Protein AF-A0A8S2WB86-F1 (afdb_monomer_lite)

Secondary structure (DSSP, 8-state):
-HHHHHHHHHHHHHHTSSS--HHHHHHHHHHHHHHHHHHHH-HHHHHHHHHHHHHHHGGGT--HHHHHHHHT--PPP---TT--TTS-----HHHHHHHHHHHHHHHHHHHHHHHHHHHHHHHHHHHHHSTT--S---HHHHHHHHHHSTTPPPHHHHHHHHHHTHHHHHT-SSHHHHHHHHHHHTTSS-----

Organism: NCBI:txid392030

Structure (mmCIF, N/CA/C/O backbone):
data_AF-A0A8S2WB86-F1
#
_entry.id   AF-A0A8S2WB86-F1
#
loop_
_atom_site.group_PDB
_atom_site.id
_atom_site.type_symbol
_atom_site.label_atom_id
_atom_site.label_alt_id
_atom_site.label_comp_id
_atom_site.label_asym_id
_atom_site.label_entity_id
_atom_site.label_seq_id
_atom_site.pdbx_PDB_ins_code
_atom_site.Cartn_x
_atom_site.Cartn_y
_atom_site.Cartn_z
_atom_site.occupancy
_atom_site.B_iso_or_equiv
_atom_site.auth_seq_id
_atom_site.auth_comp_id
_atom_site.auth_asym_id
_atom_site.auth_atom_id
_atom_site.pdbx_PDB_model_num
ATOM 1 N N . MET A 1 1 ? 17.250 5.979 -6.468 1.00 44.16 1 MET A N 1
ATOM 2 C CA . MET A 1 1 ? 17.194 4.594 -5.937 1.00 44.16 1 MET A CA 1
ATOM 3 C C . MET A 1 1 ? 17.427 4.491 -4.426 1.00 44.16 1 MET A C 1
ATOM 5 O O . MET A 1 1 ? 16.674 3.777 -3.782 1.00 44.16 1 MET A O 1
ATOM 9 N N . VAL A 1 2 ? 18.374 5.245 -3.843 1.00 44.28 2 VAL A N 1
ATOM 10 C CA . VAL A 1 2 ? 18.695 5.242 -2.391 1.00 44.28 2 VAL A CA 1
ATOM 11 C C . VAL A 1 2 ? 17.464 5.390 -1.477 1.00 44.28 2 VAL A C 1
ATOM 13 O O . VAL A 1 2 ? 17.372 4.719 -0.454 1.00 44.28 2 VAL A O 1
ATOM 16 N N . ASN A 1 3 ? 16.479 6.205 -1.866 1.00 55.91 3 ASN A N 1
ATOM 17 C CA . ASN A 1 3 ? 15.268 6.415 -1.066 1.00 55.91 3 ASN A CA 1
ATOM 18 C C . ASN A 1 3 ? 14.311 5.218 -1.043 1.00 55.91 3 ASN A C 1
ATOM 20 O O . ASN A 1 3 ? 13.638 5.029 -0.034 1.00 55.91 3 ASN A O 1
ATOM 24 N N . VAL A 1 4 ? 14.263 4.408 -2.107 1.00 52.16 4 VAL A N 1
ATOM 25 C CA . VAL A 1 4 ? 13.367 3.242 -2.188 1.00 52.16 4 VAL A CA 1
ATOM 26 C C . VAL A 1 4 ? 13.916 2.127 -1.312 1.00 52.16 4 VAL A C 1
ATOM 28 O O . VAL A 1 4 ? 13.241 1.689 -0.397 1.00 52.16 4 VAL A O 1
ATOM 31 N N . THR A 1 5 ? 15.189 1.764 -1.480 1.00 64.00 5 THR A N 1
ATOM 32 C CA . THR A 1 5 ? 15.836 0.744 -0.640 1.00 64.00 5 THR A CA 1
ATOM 33 C C . THR A 1 5 ? 15.796 1.122 0.841 1.00 64.00 5 THR A C 1
ATOM 35 O O . THR A 1 5 ? 15.566 0.274 1.698 1.00 64.00 5 THR A O 1
ATOM 38 N N . ARG A 1 6 ? 15.959 2.414 1.155 1.00 63.81 6 ARG A N 1
ATOM 39 C CA . ARG A 1 6 ? 15.871 2.919 2.528 1.00 63.81 6 ARG A CA 1
ATOM 40 C C . ARG A 1 6 ? 14.456 2.821 3.102 1.00 63.81 6 ARG A C 1
ATOM 42 O O . ARG A 1 6 ? 14.316 2.440 4.259 1.00 63.81 6 ARG A O 1
ATOM 49 N N . THR A 1 7 ? 13.421 3.120 2.317 1.00 62.16 7 THR A N 1
ATOM 50 C CA . THR A 1 7 ? 12.022 2.973 2.761 1.00 62.16 7 THR A CA 1
ATOM 51 C C . THR A 1 7 ? 11.607 1.513 2.873 1.00 62.16 7 THR A C 1
ATOM 53 O O . THR A 1 7 ? 10.947 1.161 3.844 1.00 62.16 7 THR A O 1
ATOM 56 N N . THR A 1 8 ? 12.053 0.642 1.965 1.00 67.50 8 THR A N 1
ATOM 57 C CA . THR A 1 8 ? 11.810 -0.804 2.062 1.00 67.50 8 THR A CA 1
ATOM 58 C C . THR A 1 8 ? 12.502 -1.397 3.286 1.00 67.50 8 THR A C 1
ATOM 60 O O . THR A 1 8 ? 11.873 -2.134 4.031 1.00 67.50 8 THR A O 1
ATOM 63 N N . ASN A 1 9 ? 13.754 -1.020 3.567 1.00 68.56 9 ASN A N 1
ATOM 64 C CA . ASN A 1 9 ? 14.446 -1.460 4.781 1.00 68.56 9 ASN A CA 1
ATOM 65 C C . ASN A 1 9 ? 13.776 -0.929 6.052 1.00 68.56 9 ASN A C 1
ATOM 67 O O . ASN A 1 9 ? 13.651 -1.669 7.020 1.00 68.56 9 ASN A O 1
ATOM 71 N N . SER A 1 10 ? 13.308 0.322 6.046 1.00 66.38 10 SER A N 1
ATOM 72 C CA . SER A 1 10 ? 12.543 0.874 7.168 1.00 66.38 10 SER A CA 1
ATOM 73 C C . SER A 1 10 ? 11.249 0.094 7.396 1.00 66.38 10 SER A C 1
ATOM 75 O O . SER A 1 10 ? 10.928 -0.227 8.534 1.00 66.38 10 SER A O 1
ATOM 77 N N . LEU A 1 11 ? 10.535 -0.259 6.321 1.00 59.56 11 LEU A N 1
ATOM 78 C CA . LEU A 1 11 ? 9.338 -1.095 6.392 1.00 59.56 11 LEU A CA 1
ATOM 79 C C . LEU A 1 11 ? 9.669 -2.467 6.991 1.00 59.56 11 LEU A C 1
ATOM 81 O O . LEU A 1 11 ? 8.972 -2.917 7.889 1.00 59.56 11 LEU A O 1
ATOM 85 N N . THR A 1 12 ? 10.758 -3.102 6.554 1.00 65.44 12 THR A N 1
ATOM 86 C CA . THR A 1 12 ? 11.215 -4.383 7.109 1.00 65.44 12 THR A CA 1
ATOM 87 C C . THR A 1 12 ? 11.523 -4.276 8.601 1.00 65.44 12 THR A C 1
ATOM 89 O O . THR A 1 12 ? 11.119 -5.149 9.357 1.00 65.44 12 THR A O 1
ATOM 92 N N . ILE A 1 13 ? 12.173 -3.194 9.041 1.00 65.94 13 ILE A N 1
ATOM 93 C CA . ILE A 1 13 ? 12.471 -2.949 10.460 1.00 65.94 13 ILE A CA 1
ATOM 94 C C . ILE A 1 13 ? 11.179 -2.769 11.272 1.00 65.94 13 ILE A C 1
ATOM 96 O O . ILE A 1 13 ? 11.056 -3.357 12.341 1.00 65.94 13 ILE A O 1
ATOM 100 N N . HIS A 1 14 ? 10.195 -2.026 10.758 1.00 56.28 14 HIS A N 1
ATOM 101 C CA . HIS A 1 14 ? 8.893 -1.870 11.420 1.00 56.28 14 HIS A CA 1
ATOM 102 C C . HIS A 1 14 ? 8.075 -3.170 11.446 1.00 56.28 14 HIS A C 1
ATOM 104 O O . HIS A 1 14 ? 7.404 -3.445 12.435 1.00 56.28 14 HIS A O 1
ATOM 110 N N . LEU A 1 15 ? 8.166 -4.000 10.402 1.00 54.12 15 LEU A N 1
ATOM 111 C CA . LEU A 1 15 ? 7.524 -5.319 10.346 1.00 54.12 15 LEU A CA 1
ATOM 112 C C . LEU A 1 15 ? 8.219 -6.363 11.239 1.00 54.12 15 LEU A C 1
ATOM 114 O O . LEU A 1 15 ? 7.591 -7.348 11.617 1.00 54.12 15 LEU A O 1
ATOM 118 N N . GLN A 1 16 ? 9.503 -6.165 11.554 1.00 50.94 16 GLN A N 1
ATOM 119 C CA . GLN A 1 16 ? 10.307 -7.023 12.435 1.00 50.94 16 GLN A CA 1
ATOM 120 C C . GLN A 1 16 ? 10.318 -6.559 13.900 1.00 50.94 16 GLN A C 1
ATOM 122 O O . GLN A 1 16 ? 10.898 -7.241 14.746 1.00 50.94 16 GLN A O 1
ATOM 127 N N . ALA A 1 17 ? 9.712 -5.412 14.211 1.00 56.72 17 ALA A N 1
ATOM 128 C CA . ALA A 1 17 ? 9.628 -4.908 15.573 1.00 56.72 17 ALA A CA 1
ATOM 129 C C . ALA A 1 17 ? 8.785 -5.844 16.458 1.00 56.72 17 ALA A C 1
ATOM 131 O O . ALA A 1 17 ? 7.803 -6.437 16.013 1.00 56.72 17 ALA A O 1
ATOM 132 N N . THR A 1 18 ? 9.166 -5.963 17.734 1.00 45.12 18 THR A N 1
ATOM 133 C CA . THR A 1 18 ? 8.461 -6.770 18.749 1.00 45.12 18 THR A CA 1
ATOM 134 C C . THR A 1 18 ? 7.031 -6.301 19.006 1.00 45.12 18 THR A C 1
ATOM 136 O O . THR A 1 18 ? 6.189 -7.099 19.407 1.00 45.12 18 THR A O 1
ATOM 139 N N . GLU A 1 19 ? 6.754 -5.027 18.739 1.00 54.53 19 GLU A N 1
ATOM 140 C CA . GLU A 1 19 ? 5.416 -4.450 18.701 1.00 54.53 19 GLU A CA 1
ATOM 141 C C . GLU A 1 19 ? 5.175 -3.934 17.281 1.00 54.53 19 GLU A C 1
ATOM 143 O O . GLU A 1 19 ? 5.926 -3.096 16.777 1.00 54.53 19 GLU A O 1
ATOM 148 N N . LEU A 1 20 ? 4.161 -4.478 16.607 1.00 54.81 20 LEU A N 1
ATOM 149 C CA . LEU A 1 20 ? 3.862 -4.116 15.228 1.00 54.81 20 LEU A CA 1
ATOM 150 C C . LEU A 1 20 ? 3.154 -2.754 15.225 1.00 54.81 20 LEU A C 1
ATOM 152 O O . LEU A 1 20 ? 1.962 -2.668 15.523 1.00 54.81 20 LEU A O 1
ATOM 156 N N . ASP A 1 21 ? 3.876 -1.685 14.889 1.00 63.06 21 ASP A N 1
ATOM 157 C CA . ASP A 1 21 ? 3.267 -0.372 14.671 1.00 63.06 21 ASP A CA 1
ATOM 158 C C . ASP A 1 21 ? 2.594 -0.343 13.294 1.00 63.06 21 ASP A C 1
ATOM 160 O O . ASP A 1 21 ? 3.155 0.042 12.258 1.00 63.06 21 ASP A O 1
ATOM 164 N N . ILE A 1 22 ? 1.359 -0.831 13.294 1.00 65.50 22 ILE A N 1
ATOM 165 C CA . ILE A 1 22 ? 0.519 -0.935 12.111 1.00 65.50 22 ILE A CA 1
ATOM 166 C C . ILE A 1 22 ? 0.227 0.461 11.523 1.00 65.50 22 ILE A C 1
ATOM 168 O O . ILE A 1 22 ? 0.118 0.594 10.303 1.00 65.50 22 ILE A O 1
ATOM 172 N N . LEU A 1 23 ? 0.149 1.508 12.354 1.00 64.06 23 LEU A N 1
ATOM 173 C CA . LEU A 1 23 ? -0.141 2.875 11.908 1.00 64.06 23 LEU A CA 1
ATOM 174 C C . LEU A 1 23 ? 1.043 3.476 11.147 1.00 64.06 23 LEU A C 1
ATOM 176 O O . LEU A 1 23 ? 0.864 3.971 10.032 1.00 64.06 23 LEU A O 1
ATOM 180 N N . SER A 1 24 ? 2.258 3.351 11.684 1.00 62.47 24 SER A N 1
ATOM 181 C CA . SER A 1 24 ? 3.469 3.753 10.957 1.00 62.47 24 SER A CA 1
ATOM 182 C C . SER A 1 24 ? 3.648 2.938 9.673 1.00 62.47 24 SER A C 1
ATOM 184 O O . SER A 1 24 ? 4.002 3.477 8.624 1.00 62.47 24 SER A O 1
ATOM 186 N N . SER A 1 25 ? 3.328 1.641 9.705 1.00 66.56 25 SER A N 1
ATOM 187 C CA . SER A 1 25 ? 3.388 0.777 8.518 1.00 66.56 25 SER A CA 1
ATOM 188 C C . SER A 1 25 ? 2.404 1.219 7.421 1.00 66.56 25 SER A C 1
ATOM 190 O O . SER A 1 25 ? 2.761 1.229 6.241 1.00 66.56 25 SER A O 1
ATOM 192 N N . LEU A 1 26 ? 1.192 1.649 7.792 1.00 71.56 26 LEU A N 1
ATOM 193 C CA . LEU A 1 26 ? 0.208 2.230 6.869 1.00 71.56 26 LEU A CA 1
ATOM 194 C C . LEU A 1 26 ? 0.710 3.528 6.225 1.00 71.56 26 LEU A C 1
ATOM 196 O O . LEU A 1 26 ? 0.540 3.729 5.017 1.00 71.56 26 LEU A O 1
ATOM 200 N N . GLU A 1 27 ? 1.354 4.401 7.000 1.00 72.38 27 GLU A N 1
ATOM 201 C CA . GLU A 1 27 ? 1.936 5.638 6.480 1.00 72.38 27 GLU A CA 1
ATOM 202 C C . GLU A 1 27 ? 3.051 5.346 5.464 1.00 72.38 27 GLU A C 1
ATOM 204 O O . GLU A 1 27 ? 3.093 5.947 4.385 1.00 72.38 27 GLU A O 1
ATOM 209 N N . VAL A 1 28 ? 3.907 4.360 5.749 1.00 75.31 28 VAL A N 1
ATOM 210 C CA . VAL A 1 28 ? 4.970 3.930 4.829 1.00 75.31 28 VAL A CA 1
ATOM 211 C C . VAL A 1 28 ? 4.393 3.378 3.523 1.00 75.31 28 VAL A C 1
ATOM 213 O O . VAL A 1 28 ? 4.859 3.771 2.453 1.00 75.31 28 VAL A O 1
ATOM 216 N N . ILE A 1 29 ? 3.353 2.535 3.572 1.00 77.56 29 ILE A N 1
ATOM 217 C CA . ILE A 1 29 ? 2.685 2.019 2.360 1.00 77.56 29 ILE A CA 1
ATOM 218 C C . ILE A 1 29 ? 2.042 3.166 1.565 1.00 77.56 29 ILE A C 1
ATOM 220 O O . ILE A 1 29 ? 2.184 3.241 0.343 1.00 77.56 29 ILE A O 1
ATOM 224 N N . THR A 1 30 ? 1.403 4.117 2.248 1.00 78.38 30 THR A N 1
ATOM 225 C CA . THR A 1 30 ? 0.808 5.303 1.610 1.00 78.38 30 THR A CA 1
ATOM 226 C C . THR A 1 30 ? 1.868 6.140 0.890 1.00 78.38 30 THR A C 1
ATOM 228 O O . THR A 1 30 ? 1.667 6.592 -0.242 1.00 78.38 30 THR A O 1
ATOM 231 N N . ASN A 1 31 ? 3.024 6.332 1.522 1.00 79.44 31 ASN A N 1
ATOM 232 C CA . ASN A 1 31 ? 4.145 7.058 0.938 1.00 79.44 31 ASN A CA 1
ATOM 233 C C . ASN A 1 31 ? 4.775 6.294 -0.236 1.00 79.44 31 ASN A C 1
ATOM 235 O O . ASN A 1 31 ? 5.102 6.913 -1.252 1.00 79.44 31 ASN A O 1
ATOM 239 N N . ALA A 1 32 ? 4.874 4.965 -0.153 1.00 79.44 32 ALA A N 1
ATOM 240 C CA . ALA A 1 32 ? 5.315 4.122 -1.260 1.00 79.44 32 ALA A CA 1
ATOM 241 C C . ALA A 1 32 ? 4.386 4.257 -2.481 1.00 79.44 32 ALA A C 1
ATOM 243 O O . ALA A 1 32 ? 4.872 4.480 -3.590 1.00 79.44 32 ALA A O 1
ATOM 244 N N . ASN A 1 33 ? 3.062 4.255 -2.287 1.00 84.19 33 ASN A N 1
ATOM 245 C CA . ASN A 1 33 ? 2.094 4.467 -3.370 1.00 84.19 33 ASN A CA 1
ATOM 246 C C . ASN A 1 33 ? 2.245 5.835 -4.045 1.00 84.19 33 ASN A C 1
ATOM 248 O O . ASN A 1 33 ? 2.227 5.925 -5.275 1.00 84.19 33 ASN A O 1
ATOM 252 N N . LYS A 1 34 ? 2.465 6.901 -3.264 1.00 85.25 34 LYS A N 1
ATOM 253 C CA . LYS A 1 34 ? 2.744 8.241 -3.811 1.00 85.25 34 LYS A CA 1
ATOM 254 C C . LYS A 1 34 ? 4.024 8.256 -4.648 1.00 85.25 34 LYS A C 1
ATOM 256 O O . LYS A 1 34 ? 4.071 8.917 -5.683 1.00 85.25 34 LYS A O 1
ATOM 261 N N . LEU A 1 35 ? 5.065 7.545 -4.214 1.00 84.38 35 LEU A N 1
ATOM 262 C CA . LEU A 1 35 ? 6.320 7.441 -4.960 1.00 84.38 35 LEU A CA 1
ATOM 263 C C . LEU A 1 35 ? 6.148 6.655 -6.263 1.00 84.38 35 LEU A C 1
ATOM 265 O O . LEU A 1 35 ? 6.642 7.106 -7.292 1.00 84.38 35 LEU A O 1
ATOM 269 N N . ILE A 1 36 ? 5.416 5.538 -6.243 1.00 84.62 36 ILE A N 1
ATOM 270 C CA . ILE A 1 36 ? 5.113 4.745 -7.446 1.00 84.62 36 ILE A CA 1
ATOM 271 C C . ILE A 1 36 ? 4.355 5.599 -8.470 1.00 84.62 36 ILE A C 1
ATOM 273 O O . ILE A 1 36 ? 4.726 5.627 -9.641 1.00 84.62 36 ILE A O 1
ATOM 277 N N . GLN A 1 37 ? 3.352 6.368 -8.033 1.00 84.44 37 GLN A N 1
ATOM 278 C CA . GLN A 1 37 ? 2.631 7.287 -8.918 1.00 84.44 37 GLN A CA 1
ATOM 279 C C . GLN A 1 37 ? 3.525 8.393 -9.487 1.00 84.44 37 GLN A C 1
ATOM 281 O O . GLN A 1 37 ? 3.413 8.717 -10.666 1.00 84.44 37 GLN A O 1
ATOM 286 N N . LYS A 1 38 ? 4.430 8.958 -8.677 1.00 86.06 38 LYS A N 1
ATOM 287 C CA . LYS A 1 38 ? 5.408 9.940 -9.165 1.00 86.06 38 LYS A CA 1
ATOM 288 C C . LYS A 1 38 ? 6.315 9.340 -10.237 1.00 86.06 38 LYS A C 1
ATOM 290 O O . LYS A 1 38 ? 6.460 9.951 -11.283 1.00 86.06 38 LYS A O 1
ATOM 295 N N . MET A 1 39 ? 6.854 8.138 -10.015 1.00 82.88 39 MET A N 1
ATOM 296 C CA . MET A 1 39 ? 7.697 7.448 -11.005 1.00 82.88 39 MET A CA 1
ATOM 297 C C . MET A 1 39 ? 6.935 7.114 -12.289 1.00 82.88 39 MET A C 1
ATOM 299 O O . MET A 1 39 ? 7.502 7.173 -13.371 1.00 82.88 39 MET A O 1
ATOM 303 N N . ARG A 1 40 ? 5.648 6.771 -12.184 1.00 83.62 40 ARG A N 1
ATOM 304 C CA . ARG A 1 40 ? 4.802 6.480 -13.346 1.00 83.62 40 ARG A CA 1
ATOM 305 C C . ARG A 1 40 ? 4.566 7.707 -14.230 1.00 83.62 40 ARG A C 1
ATOM 307 O O . ARG A 1 40 ? 4.460 7.556 -15.442 1.00 83.62 40 ARG A O 1
ATOM 314 N N . ASN A 1 41 ? 4.431 8.881 -13.617 1.00 84.31 41 ASN A N 1
ATOM 315 C CA . ASN A 1 41 ? 4.115 10.132 -14.310 1.00 84.31 41 ASN A CA 1
ATOM 316 C C . ASN A 1 41 ? 5.367 10.892 -14.788 1.00 84.31 41 ASN A C 1
ATOM 318 O O . ASN A 1 41 ? 5.228 11.930 -15.429 1.00 84.31 41 ASN A O 1
ATOM 322 N N . ASP A 1 42 ? 6.564 10.410 -14.451 1.00 86.31 42 ASP A N 1
ATOM 323 C CA . ASP A 1 42 ? 7.841 11.039 -14.786 1.00 86.31 42 ASP A CA 1
ATOM 324 C C . ASP A 1 42 ? 8.498 10.328 -15.977 1.00 86.31 42 ASP A C 1
ATOM 326 O O . ASP A 1 42 ? 9.304 9.405 -15.834 1.00 86.31 42 ASP A O 1
ATOM 330 N N . ASP A 1 43 ? 8.112 10.756 -17.178 1.00 80.75 43 ASP A N 1
ATOM 331 C CA . ASP A 1 43 ? 8.586 10.169 -18.434 1.00 80.75 43 ASP A CA 1
ATOM 332 C C . ASP A 1 43 ? 10.086 10.390 -18.665 1.00 80.75 43 ASP A C 1
ATOM 334 O O . ASP A 1 43 ? 10.757 9.539 -19.252 1.00 80.75 43 ASP A O 1
ATOM 338 N N . GLU A 1 44 ? 10.637 11.495 -18.162 1.00 83.75 44 GLU A N 1
ATOM 339 C CA . GLU A 1 44 ? 12.061 11.803 -18.275 1.00 83.75 44 GLU A CA 1
ATOM 340 C C . GLU A 1 44 ? 12.893 10.864 -17.396 1.00 83.75 44 GLU A C 1
ATOM 342 O O . GLU A 1 44 ? 13.867 10.271 -17.865 1.00 83.75 44 GLU A O 1
ATOM 347 N N . ALA A 1 45 ? 12.476 10.638 -16.147 1.00 81.69 45 ALA A N 1
ATOM 348 C CA . ALA A 1 45 ? 13.141 9.682 -15.267 1.00 81.69 45 ALA A CA 1
ATOM 349 C C . ALA A 1 45 ? 13.082 8.246 -15.811 1.00 81.69 45 ALA A C 1
ATOM 351 O O . ALA A 1 45 ? 14.066 7.510 -15.700 1.00 81.69 45 ALA A O 1
ATOM 352 N N . LEU A 1 46 ? 11.961 7.846 -16.419 1.00 81.56 46 LEU A N 1
ATOM 353 C CA . LEU A 1 46 ? 11.822 6.529 -17.045 1.00 81.56 46 LEU A CA 1
ATOM 354 C C . LEU A 1 46 ? 12.755 6.357 -18.250 1.00 81.56 46 LEU A C 1
ATOM 356 O O . LEU A 1 46 ? 13.412 5.321 -18.367 1.00 81.56 46 LEU A O 1
ATOM 360 N N . ASN A 1 47 ? 12.868 7.377 -19.101 1.00 82.94 47 ASN A N 1
ATOM 361 C CA . ASN A 1 47 ? 13.815 7.368 -20.216 1.00 82.94 47 ASN A CA 1
ATOM 362 C C . ASN A 1 47 ? 15.266 7.327 -19.724 1.00 82.94 47 ASN A C 1
ATOM 364 O O . ASN A 1 47 ? 16.072 6.554 -20.238 1.00 82.94 47 ASN A O 1
ATOM 368 N N . ASN A 1 48 ? 15.591 8.077 -18.670 1.00 84.25 48 ASN A N 1
ATOM 369 C CA . ASN A 1 48 ? 16.926 8.063 -18.074 1.00 84.25 48 ASN A CA 1
ATOM 370 C C . ASN A 1 48 ? 17.310 6.682 -17.523 1.00 84.25 48 ASN A C 1
ATOM 372 O O . ASN A 1 48 ? 18.469 6.289 -17.621 1.00 84.25 48 ASN A O 1
ATOM 376 N N . ILE A 1 49 ? 16.360 5.911 -16.981 1.00 83.94 49 ILE A N 1
ATOM 377 C CA . ILE A 1 49 ? 16.619 4.528 -16.548 1.00 83.94 49 ILE A CA 1
ATOM 378 C C . ILE A 1 49 ? 17.017 3.647 -17.737 1.00 83.94 49 ILE A C 1
ATOM 380 O O . ILE A 1 49 ? 17.928 2.829 -17.603 1.00 83.94 49 ILE A O 1
ATOM 384 N N . LEU A 1 50 ? 16.367 3.826 -18.890 1.00 82.75 50 LEU A N 1
ATOM 385 C CA . LEU A 1 50 ? 16.703 3.091 -20.106 1.00 82.75 50 LEU A CA 1
ATOM 386 C C . LEU A 1 50 ? 18.115 3.450 -20.597 1.00 82.75 50 LEU A C 1
ATOM 388 O O . LEU A 1 50 ? 18.924 2.555 -20.821 1.00 82.75 50 LEU A O 1
ATOM 392 N N . LEU A 1 51 ? 18.442 4.745 -20.655 1.00 83.88 51 LEU A N 1
ATOM 393 C CA . LEU A 1 51 ? 19.768 5.230 -21.060 1.00 83.88 51 LEU A CA 1
ATOM 394 C C . LEU A 1 51 ? 20.883 4.730 -20.132 1.00 83.88 51 LEU A C 1
ATOM 396 O O . LEU A 1 51 ? 21.947 4.318 -20.586 1.00 83.88 51 LEU A O 1
ATOM 400 N N . VAL A 1 52 ? 20.639 4.724 -18.818 1.00 83.94 52 VAL A N 1
ATOM 401 C CA . VAL A 1 52 ? 21.595 4.177 -17.845 1.00 83.94 52 VAL A CA 1
ATOM 402 C C . VAL A 1 52 ? 21.764 2.671 -18.035 1.00 83.94 52 VAL A C 1
ATOM 404 O O . VAL A 1 52 ? 22.885 2.175 -17.956 1.00 83.94 52 VAL A O 1
ATOM 407 N N . ALA A 1 53 ? 20.683 1.934 -18.302 1.00 81.06 53 ALA A N 1
ATOM 408 C CA . ALA A 1 53 ? 20.772 0.504 -18.577 1.00 81.06 53 ALA A CA 1
ATOM 409 C C . ALA A 1 53 ? 21.603 0.218 -19.839 1.00 81.06 53 ALA A C 1
ATOM 411 O O . ALA A 1 53 ? 22.399 -0.717 -19.839 1.00 81.06 53 ALA A O 1
ATOM 412 N N . GLU A 1 54 ? 21.478 1.045 -20.876 1.00 81.88 54 GLU A N 1
ATOM 413 C CA . GLU A 1 54 ? 22.288 0.943 -22.095 1.00 81.88 54 GLU A CA 1
ATOM 414 C C . GLU A 1 54 ? 23.772 1.217 -21.821 1.00 81.88 54 GLU A C 1
ATOM 416 O O . GLU A 1 54 ? 24.622 0.401 -22.181 1.00 81.88 54 GLU A O 1
ATOM 421 N N . ALA A 1 55 ? 24.081 2.289 -21.086 1.00 82.00 55 ALA A N 1
ATOM 422 C CA . ALA A 1 55 ? 25.450 2.638 -20.698 1.00 82.00 55 ALA A CA 1
ATOM 423 C C . ALA A 1 55 ? 26.127 1.567 -19.818 1.00 82.00 55 ALA A C 1
ATOM 425 O O . ALA A 1 55 ? 27.346 1.420 -19.828 1.00 82.00 55 ALA A O 1
ATOM 426 N N . VAL A 1 56 ? 25.353 0.794 -19.048 1.00 83.19 56 VAL A N 1
ATOM 427 C CA . VAL A 1 56 ? 25.873 -0.328 -18.244 1.00 83.19 56 VAL A CA 1
ATOM 428 C C . VAL A 1 56 ? 26.203 -1.548 -19.106 1.00 83.19 56 VAL A C 1
ATOM 430 O O . VAL A 1 56 ? 27.068 -2.338 -18.731 1.00 83.19 56 VAL A O 1
ATOM 433 N N . VAL A 1 57 ? 25.528 -1.720 -20.243 1.00 81.44 57 VAL A N 1
ATOM 434 C CA . VAL A 1 57 ? 25.722 -2.861 -21.150 1.00 81.44 57 VAL A CA 1
ATOM 435 C C . VAL A 1 57 ? 26.828 -2.592 -22.177 1.00 81.44 57 VAL A C 1
ATOM 437 O O . VAL A 1 57 ? 27.496 -3.532 -22.608 1.00 81.44 57 VAL A O 1
ATOM 440 N N . GLU A 1 58 ? 27.091 -1.323 -22.498 1.00 77.00 58 GLU A N 1
ATOM 441 C CA . GLU A 1 58 ? 28.154 -0.876 -23.412 1.00 77.00 58 GLU A CA 1
ATOM 442 C C . GLU A 1 58 ? 29.539 -1.521 -23.142 1.00 77.00 58 GLU A C 1
ATOM 444 O O . GLU A 1 58 ? 30.141 -2.045 -24.084 1.00 77.00 58 GLU A O 1
ATOM 449 N N . PRO A 1 59 ? 30.035 -1.633 -21.889 1.00 84.25 59 PRO A N 1
ATOM 450 C CA . PRO A 1 59 ? 31.331 -2.252 -21.590 1.00 84.25 59 PRO A CA 1
ATOM 451 C C . PRO A 1 59 ? 31.389 -3.760 -21.869 1.00 84.25 59 PRO A C 1
ATOM 453 O O . PRO A 1 59 ? 32.476 -4.325 -21.974 1.00 84.25 59 PRO A O 1
ATOM 456 N N . PHE A 1 60 ? 30.237 -4.428 -21.974 1.00 84.38 60 PHE A N 1
ATOM 457 C CA . PHE A 1 60 ? 30.153 -5.860 -22.269 1.00 84.38 60 PHE A CA 1
ATOM 458 C C . PHE A 1 60 ? 30.156 -6.156 -23.774 1.00 84.38 60 PHE A C 1
ATOM 460 O O . PHE A 1 60 ? 30.137 -7.326 -24.157 1.00 84.38 60 PHE A O 1
ATOM 467 N N . ASN A 1 61 ? 30.217 -5.119 -24.621 1.00 79.19 61 ASN A N 1
ATOM 468 C CA . ASN A 1 61 ? 30.251 -5.222 -26.080 1.00 79.19 61 ASN A CA 1
ATOM 469 C C . ASN A 1 61 ? 29.070 -6.038 -26.650 1.00 79.19 61 ASN A C 1
ATOM 471 O O . ASN A 1 61 ? 29.216 -6.800 -27.607 1.00 79.19 61 ASN A O 1
ATOM 475 N N . ILE A 1 62 ? 27.904 -5.918 -26.006 1.00 79.62 62 ILE A N 1
ATOM 476 C CA . ILE A 1 62 ? 26.658 -6.575 -26.405 1.00 79.62 62 ILE A CA 1
ATOM 477 C C . ILE A 1 62 ? 25.860 -5.594 -27.264 1.00 79.62 62 ILE A C 1
ATOM 479 O O . ILE A 1 62 ? 25.527 -4.501 -26.809 1.00 79.62 62 ILE A O 1
ATOM 483 N N . ASP A 1 63 ? 25.505 -6.001 -28.483 1.00 79.44 63 ASP A N 1
ATOM 484 C CA . ASP A 1 63 ? 24.547 -5.264 -29.311 1.00 79.44 63 ASP A CA 1
ATOM 485 C C . ASP A 1 63 ? 23.130 -5.463 -28.750 1.00 79.44 63 ASP A C 1
ATOM 487 O O . ASP A 1 63 ? 22.513 -6.527 -28.872 1.00 79.44 63 ASP A O 1
ATOM 491 N N . ILE A 1 64 ? 22.632 -4.418 -28.094 1.00 75.25 64 ILE A N 1
ATOM 492 C CA . ILE A 1 64 ? 21.359 -4.413 -27.371 1.00 75.25 64 ILE A CA 1
ATOM 493 C C . ILE A 1 64 ? 20.174 -4.596 -28.332 1.00 75.25 64 ILE A C 1
ATOM 495 O O . ILE A 1 64 ? 19.191 -5.250 -27.977 1.00 75.25 64 ILE A O 1
ATOM 499 N N . ASP A 1 65 ? 20.257 -4.072 -29.558 1.00 77.06 65 ASP A N 1
ATOM 500 C CA . ASP A 1 65 ? 19.190 -4.203 -30.553 1.00 77.06 65 ASP A CA 1
ATOM 501 C C . ASP A 1 65 ? 19.174 -5.591 -31.180 1.00 77.06 65 ASP A C 1
ATOM 503 O O . ASP A 1 65 ? 18.104 -6.180 -31.378 1.00 77.06 65 ASP A O 1
ATOM 507 N N . GLN A 1 66 ? 20.347 -6.164 -31.442 1.00 76.88 66 GLN A N 1
ATOM 508 C CA . GLN A 1 66 ? 20.443 -7.547 -31.897 1.00 76.88 66 GLN A CA 1
ATOM 509 C C . GLN A 1 66 ? 19.912 -8.520 -30.834 1.00 76.88 66 GLN A C 1
ATOM 511 O O . GLN A 1 66 ? 19.149 -9.437 -31.155 1.00 76.88 66 GLN A O 1
ATOM 516 N N . GLU A 1 67 ? 20.259 -8.298 -29.567 1.00 75.94 67 GLU A N 1
ATOM 517 C CA . GLU A 1 67 ? 19.825 -9.134 -28.450 1.00 75.94 67 GLU A CA 1
ATOM 518 C C . GLU A 1 67 ? 18.320 -8.991 -28.174 1.00 75.94 67 GLU A C 1
ATOM 520 O O . GLU A 1 67 ? 17.619 -9.990 -27.978 1.00 75.94 67 GLU A O 1
ATOM 525 N N . PHE A 1 68 ? 17.780 -7.772 -28.262 1.00 75.81 68 PHE A N 1
ATOM 526 C CA . PHE A 1 68 ? 16.339 -7.529 -28.187 1.00 75.81 68 PHE A CA 1
ATOM 527 C C . PHE A 1 68 ? 15.585 -8.288 -29.287 1.00 75.81 68 PHE A C 1
ATOM 529 O O . PHE A 1 68 ? 14.612 -8.989 -29.004 1.00 75.81 68 PHE A O 1
ATOM 536 N N . ASN A 1 69 ? 16.071 -8.228 -30.529 1.00 74.38 69 ASN A N 1
ATOM 537 C CA . ASN A 1 69 ? 15.477 -8.950 -31.655 1.00 74.38 69 ASN A CA 1
ATOM 538 C C . ASN A 1 69 ? 15.605 -10.480 -31.530 1.00 74.38 69 ASN A C 1
ATOM 540 O O . ASN A 1 69 ? 14.745 -11.213 -32.029 1.00 74.38 69 ASN A O 1
ATOM 544 N N . ARG A 1 70 ? 16.652 -10.975 -30.854 1.00 76.88 70 ARG A N 1
ATOM 545 C CA . ARG A 1 70 ? 16.839 -12.400 -30.541 1.00 76.88 70 ARG A CA 1
ATOM 546 C C . ARG A 1 70 ? 15.810 -12.894 -29.526 1.00 76.88 70 ARG A C 1
ATOM 548 O O . ARG A 1 70 ? 15.176 -13.923 -29.759 1.00 76.88 70 ARG A O 1
ATOM 555 N N . LEU A 1 71 ? 15.650 -12.169 -28.419 1.00 74.62 71 LEU A N 1
ATOM 556 C CA . LEU A 1 71 ? 14.807 -12.563 -27.285 1.00 74.62 71 LEU A CA 1
ATOM 557 C C . LEU A 1 71 ? 13.319 -12.309 -27.539 1.00 74.62 71 LEU A C 1
ATOM 559 O O . LEU A 1 71 ? 12.481 -13.167 -27.267 1.00 74.62 71 LEU A O 1
ATOM 563 N N . TYR A 1 72 ? 12.988 -11.151 -28.104 1.00 68.12 72 TYR A N 1
ATOM 564 C CA . TYR A 1 72 ? 11.616 -10.702 -28.341 1.00 68.12 72 TYR A CA 1
ATOM 565 C C . TYR A 1 72 ? 11.228 -10.815 -29.807 1.00 68.12 72 TYR A C 1
ATOM 567 O O . TYR A 1 72 ? 10.474 -9.979 -30.309 1.00 68.12 72 TYR A O 1
ATOM 575 N N . ARG A 1 73 ? 11.748 -11.853 -30.484 1.00 57.56 73 ARG A N 1
ATOM 576 C CA . ARG A 1 73 ? 11.499 -12.172 -31.895 1.00 57.56 73 ARG A CA 1
ATOM 577 C C . ARG A 1 73 ? 10.079 -11.758 -32.267 1.00 57.56 73 ARG A C 1
ATOM 579 O O . ARG A 1 73 ? 9.119 -12.329 -31.742 1.00 57.56 73 ARG A O 1
ATOM 586 N N . VAL A 1 74 ? 9.963 -10.740 -33.125 1.00 56.75 74 VAL A N 1
ATOM 587 C CA . VAL A 1 74 ? 8.680 -10.200 -33.585 1.00 56.75 74 VAL A CA 1
ATOM 588 C C . VAL A 1 74 ? 7.826 -11.393 -33.987 1.00 56.75 74 VAL A C 1
ATOM 590 O O . VAL A 1 74 ? 8.176 -12.105 -34.932 1.00 56.75 74 VAL A O 1
ATOM 593 N N . ARG A 1 75 ? 6.743 -11.673 -33.245 1.00 51.47 75 ARG A N 1
ATOM 594 C CA . ARG A 1 75 ? 5.785 -12.691 -33.682 1.00 51.47 75 ARG A CA 1
ATOM 595 C C . ARG A 1 75 ? 5.397 -12.283 -35.093 1.00 51.47 75 ARG A C 1
ATOM 597 O O . ARG A 1 75 ? 4.864 -11.186 -35.271 1.00 51.47 75 ARG A O 1
ATOM 604 N N . GLN A 1 76 ? 5.694 -13.119 -36.090 1.00 51.78 76 GLN A N 1
ATOM 605 C CA . GLN A 1 76 ? 5.135 -12.888 -37.413 1.00 51.78 76 GLN A CA 1
ATOM 606 C C . GLN A 1 76 ? 3.628 -12.796 -37.215 1.00 51.78 76 GLN A C 1
ATOM 608 O O . GLN A 1 76 ? 3.019 -13.700 -36.633 1.00 51.78 76 GLN A O 1
ATOM 613 N N . ARG A 1 77 ? 3.058 -11.648 -37.586 1.00 51.84 77 ARG A N 1
ATOM 614 C CA . ARG A 1 77 ? 1.634 -11.398 -37.407 1.00 51.84 77 ARG A CA 1
ATOM 615 C C . ARG A 1 77 ? 0.874 -12.545 -38.064 1.00 51.84 77 ARG A C 1
ATOM 617 O O . ARG A 1 77 ? 1.249 -12.991 -39.152 1.00 51.84 77 ARG A O 1
ATOM 624 N N . SER A 1 78 ? -0.182 -13.039 -37.418 1.00 50.94 78 SER A N 1
ATOM 625 C CA . SER A 1 78 ? -1.140 -13.890 -38.121 1.00 50.94 78 SER A CA 1
ATOM 626 C C . SER A 1 78 ? -1.589 -13.102 -39.346 1.00 50.94 78 SER A C 1
ATOM 628 O O . SER A 1 78 ? -2.150 -12.022 -39.171 1.00 50.94 78 SER A O 1
ATOM 630 N N . ARG A 1 79 ? -1.280 -13.582 -40.557 1.00 49.44 79 ARG A N 1
ATOM 631 C CA . ARG A 1 79 ? -1.628 -12.910 -41.815 1.00 49.44 79 ARG A CA 1
ATOM 632 C C . ARG A 1 79 ? -3.149 -12.763 -41.906 1.00 49.44 79 ARG A C 1
ATOM 634 O O . ARG A 1 79 ? -3.826 -13.632 -42.443 1.00 49.44 79 ARG A O 1
ATOM 641 N N . ARG A 1 80 ? -3.695 -11.678 -41.361 1.00 56.91 80 ARG A N 1
ATOM 642 C CA . ARG A 1 80 ? -4.994 -11.149 -41.761 1.00 56.91 80 ARG A CA 1
ATOM 643 C C . ARG A 1 80 ? -4.725 -10.149 -42.874 1.00 56.91 80 ARG A C 1
ATOM 645 O O . ARG A 1 80 ? -3.807 -9.344 -42.781 1.00 56.91 80 ARG A O 1
ATOM 652 N N . ILE A 1 81 ? -5.497 -10.277 -43.945 1.00 54.22 81 ILE A N 1
ATOM 653 C CA . ILE A 1 81 ? -5.293 -9.602 -45.233 1.00 54.22 81 ILE A CA 1
ATOM 654 C C . ILE A 1 81 ? -5.469 -8.067 -45.124 1.00 54.22 81 ILE A C 1
ATOM 656 O O . ILE A 1 81 ? -4.990 -7.346 -45.989 1.00 54.22 81 ILE A O 1
ATOM 660 N N . ASP A 1 82 ? -6.037 -7.564 -44.021 1.00 50.38 82 ASP A N 1
ATOM 661 C CA . ASP A 1 82 ? -6.447 -6.158 -43.861 1.00 50.38 82 ASP A CA 1
ATOM 662 C C . ASP A 1 82 ? -5.475 -5.262 -43.067 1.00 50.38 82 ASP A C 1
ATOM 664 O O . ASP A 1 82 ? -5.815 -4.133 -42.706 1.00 50.38 82 ASP A O 1
ATOM 668 N N . GLU A 1 83 ? -4.258 -5.714 -42.761 1.00 54.44 83 GLU A N 1
ATOM 669 C CA . GLU A 1 83 ? -3.284 -4.851 -42.084 1.00 54.44 83 GLU A CA 1
ATOM 670 C C . GLU A 1 83 ? -2.580 -3.922 -43.075 1.00 54.44 83 GLU A C 1
ATOM 672 O O . GLU A 1 83 ? -1.565 -4.269 -43.676 1.00 54.44 83 GLU A O 1
ATOM 677 N N . ASN A 1 84 ? -3.114 -2.710 -43.217 1.00 53.78 84 ASN A N 1
ATOM 678 C CA . ASN A 1 84 ? -2.472 -1.637 -43.965 1.00 53.78 84 ASN A CA 1
ATOM 679 C C . ASN A 1 84 ? -1.116 -1.291 -43.293 1.00 53.78 84 ASN A C 1
ATOM 681 O O . ASN A 1 84 ? -1.102 -0.860 -42.135 1.00 53.78 84 ASN A O 1
ATOM 685 N N . PRO A 1 85 ? 0.040 -1.470 -43.964 1.00 55.50 85 PRO A N 1
ATOM 686 C CA . PRO A 1 85 ? 1.352 -1.226 -43.356 1.00 55.50 85 PRO A CA 1
ATOM 687 C C . PRO A 1 85 ? 1.592 0.249 -43.001 1.00 55.50 85 PRO A C 1
ATOM 689 O O . PRO A 1 85 ? 2.491 0.554 -42.225 1.00 55.50 85 PRO A O 1
ATOM 692 N N . SER A 1 86 ? 0.772 1.158 -43.534 1.00 52.69 86 SER A N 1
ATOM 693 C CA . SER A 1 86 ? 0.807 2.601 -43.281 1.00 52.69 86 SER A CA 1
ATOM 694 C C . SER A 1 86 ? 0.246 3.024 -41.916 1.00 52.69 86 SER A C 1
ATOM 696 O O . SER A 1 86 ? 0.584 4.104 -41.443 1.00 52.69 86 SER A O 1
ATOM 698 N N . THR A 1 87 ? -0.575 2.195 -41.260 1.00 53.25 87 THR A N 1
ATOM 699 C CA . THR A 1 87 ? -1.156 2.462 -39.923 1.00 53.25 87 THR A CA 1
ATOM 700 C C . THR A 1 87 ? -0.561 1.588 -38.814 1.00 53.25 87 THR A C 1
ATOM 702 O O . THR A 1 87 ? -0.980 1.659 -37.658 1.00 53.25 87 THR A O 1
ATOM 705 N N . ALA A 1 88 ? 0.434 0.761 -39.137 1.00 52.22 88 ALA A N 1
ATOM 706 C CA . ALA A 1 88 ? 1.097 -0.119 -38.187 1.00 52.22 88 ALA A CA 1
ATOM 707 C C . ALA A 1 88 ? 2.138 0.641 -37.344 1.00 52.22 88 ALA A C 1
ATOM 709 O O . ALA A 1 88 ? 3.176 1.054 -37.854 1.00 52.22 88 ALA A O 1
ATOM 710 N N . VAL A 1 89 ? 1.902 0.762 -36.033 1.00 54.56 89 VAL A N 1
ATOM 711 C CA . VAL A 1 89 ? 2.902 1.285 -35.085 1.00 54.56 89 VAL A CA 1
ATOM 712 C C . VAL A 1 89 ? 4.098 0.328 -35.040 1.00 54.56 89 VAL A C 1
ATOM 714 O O . VAL A 1 89 ? 3.950 -0.839 -34.663 1.00 54.56 89 VAL A O 1
ATOM 717 N N . GLN A 1 90 ? 5.278 0.808 -35.442 1.00 57.88 90 GLN A N 1
ATOM 718 C CA . GLN A 1 90 ? 6.536 0.088 -35.249 1.00 57.88 90 GLN A CA 1
ATOM 719 C C . GLN A 1 90 ? 6.833 0.022 -33.748 1.00 57.88 90 GLN A C 1
ATOM 721 O O . GLN A 1 90 ? 6.934 1.049 -33.080 1.00 57.88 90 GLN A O 1
ATOM 726 N N . LEU A 1 91 ? 6.929 -1.192 -33.207 1.00 62.34 91 LEU A N 1
ATOM 727 C CA . LEU A 1 91 ? 7.260 -1.405 -31.803 1.00 62.34 91 LEU A CA 1
ATOM 728 C C . LEU A 1 91 ? 8.779 -1.252 -31.643 1.00 62.34 91 LEU A C 1
ATOM 730 O O . LEU A 1 91 ? 9.530 -2.156 -32.000 1.00 62.34 91 LEU A O 1
ATOM 734 N N . THR A 1 92 ? 9.233 -0.099 -31.160 1.00 71.25 92 THR A N 1
ATOM 735 C CA . THR A 1 92 ? 10.650 0.125 -30.841 1.00 71.25 92 THR A CA 1
ATOM 736 C C . THR A 1 92 ? 11.002 -0.491 -29.484 1.00 71.25 92 THR A C 1
ATOM 738 O O . THR A 1 92 ? 10.139 -0.654 -28.618 1.00 71.25 92 THR A O 1
ATOM 741 N N . ARG A 1 93 ? 12.282 -0.823 -29.273 1.00 75.62 93 ARG A N 1
ATOM 742 C CA . ARG A 1 93 ? 12.803 -1.347 -27.996 1.00 75.62 93 ARG A CA 1
ATOM 743 C C . ARG A 1 93 ? 12.390 -0.473 -26.809 1.00 75.62 93 ARG A C 1
ATOM 745 O O . ARG A 1 93 ? 11.870 -0.969 -25.811 1.00 75.62 93 ARG A O 1
ATOM 752 N N . GLU A 1 94 ? 12.580 0.833 -26.954 1.00 77.69 94 GLU A N 1
ATOM 753 C CA . GLU A 1 94 ? 12.277 1.837 -25.932 1.00 77.69 94 GLU A CA 1
ATOM 754 C C . GLU A 1 94 ? 10.788 1.824 -25.573 1.00 77.69 94 GLU A C 1
ATOM 756 O O . GLU A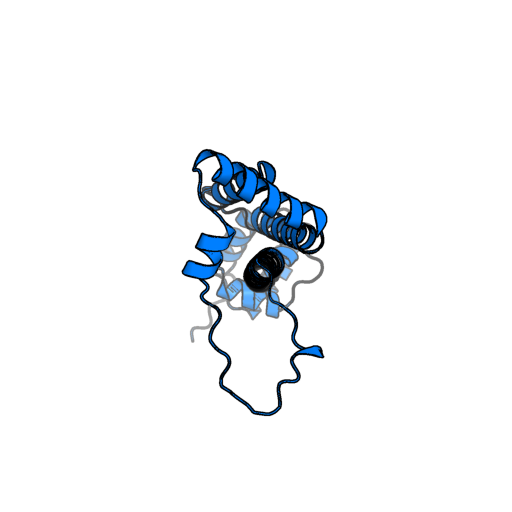 1 94 ? 10.420 1.686 -24.407 1.00 77.69 94 GLU A O 1
ATOM 761 N N . THR A 1 95 ? 9.908 1.866 -26.580 1.00 76.81 95 THR A N 1
ATOM 762 C CA . THR A 1 95 ? 8.454 1.869 -26.356 1.00 76.81 95 THR A CA 1
ATOM 763 C C . THR A 1 95 ? 7.960 0.566 -25.730 1.00 76.81 95 THR A C 1
ATOM 765 O O . THR A 1 95 ? 7.032 0.591 -24.917 1.00 76.81 95 THR A O 1
ATOM 768 N N . PHE A 1 96 ? 8.593 -0.569 -26.043 1.00 79.94 96 PHE A N 1
ATOM 769 C CA . PHE A 1 96 ? 8.296 -1.848 -25.406 1.00 79.94 96 PHE A CA 1
ATOM 770 C C . PHE A 1 96 ? 8.659 -1.850 -23.916 1.00 79.94 96 PHE A C 1
ATOM 772 O O . PHE A 1 96 ? 7.804 -2.165 -23.083 1.00 79.94 96 PHE A O 1
ATOM 779 N N . TYR A 1 97 ? 9.891 -1.474 -23.564 1.00 81.12 97 TYR A N 1
ATOM 780 C CA . TYR A 1 97 ? 10.338 -1.496 -22.171 1.00 81.12 97 TYR A CA 1
ATOM 781 C C . TYR A 1 97 ? 9.666 -0.425 -21.315 1.00 81.12 97 TYR A C 1
ATOM 783 O O . TYR A 1 97 ? 9.282 -0.727 -20.187 1.00 81.12 97 TYR A O 1
ATOM 791 N N . LEU A 1 98 ? 9.420 0.775 -21.847 1.00 82.00 98 LEU A N 1
ATOM 792 C CA . LEU A 1 98 ? 8.644 1.806 -21.149 1.00 82.00 98 LEU A CA 1
ATOM 793 C C . LEU A 1 98 ? 7.225 1.321 -20.842 1.00 82.00 98 LEU A C 1
ATOM 795 O O . LEU A 1 98 ? 6.726 1.498 -19.729 1.00 82.00 98 LEU A O 1
ATOM 799 N N . LYS A 1 99 ? 6.576 0.653 -21.805 1.00 83.25 99 LYS A N 1
ATOM 800 C CA . LYS A 1 99 ? 5.255 0.055 -21.591 1.00 83.25 99 LYS A CA 1
ATOM 801 C C . LYS A 1 99 ? 5.300 -1.034 -20.520 1.00 83.25 99 LYS A C 1
ATOM 803 O O . LYS A 1 99 ? 4.433 -1.047 -19.650 1.00 83.25 99 LYS A O 1
ATOM 808 N N . LEU A 1 100 ? 6.290 -1.925 -20.569 1.00 82.56 100 LEU A N 1
ATOM 809 C CA . LEU A 1 100 ? 6.452 -2.992 -19.580 1.00 82.56 100 LEU A CA 1
ATOM 810 C C . LEU A 1 100 ? 6.696 -2.419 -18.178 1.00 82.56 100 LEU A C 1
ATOM 812 O O . LEU A 1 100 ? 6.077 -2.857 -17.212 1.00 82.56 100 LEU A O 1
ATOM 816 N N . PHE A 1 101 ? 7.543 -1.397 -18.069 1.00 83.31 101 PHE A N 1
ATOM 817 C CA . PHE A 1 101 ? 7.838 -0.738 -16.802 1.00 83.31 101 PHE A CA 1
ATOM 818 C C . PHE A 1 101 ? 6.588 -0.082 -16.212 1.00 83.31 101 PHE A C 1
ATOM 820 O O . PHE A 1 101 ? 6.273 -0.291 -15.043 1.00 83.31 101 PHE A O 1
ATOM 827 N N . ARG A 1 102 ? 5.805 0.626 -17.037 1.00 84.62 102 ARG A N 1
ATOM 828 C CA . ARG A 1 102 ? 4.509 1.186 -16.623 1.00 84.62 102 ARG A CA 1
ATOM 829 C C . ARG A 1 102 ? 3.530 0.104 -16.165 1.00 84.62 102 ARG A C 1
ATOM 831 O O . ARG A 1 102 ? 2.871 0.295 -15.151 1.00 84.62 102 ARG A O 1
ATOM 838 N N . GLN A 1 103 ? 3.467 -1.040 -16.848 1.00 86.00 103 GLN A N 1
ATOM 839 C CA . GLN A 1 103 ? 2.625 -2.167 -16.426 1.00 86.00 103 GLN A CA 1
ATOM 840 C C . GLN A 1 103 ? 3.039 -2.729 -15.063 1.00 86.00 103 GLN A C 1
ATOM 842 O O . GLN A 1 103 ? 2.177 -3.040 -14.244 1.00 86.00 103 GLN A O 1
ATOM 847 N N . ILE A 1 104 ? 4.344 -2.837 -14.800 1.00 86.25 104 ILE A N 1
ATOM 848 C CA . ILE A 1 104 ? 4.859 -3.283 -13.500 1.00 86.25 104 ILE A CA 1
ATOM 849 C C . ILE A 1 104 ? 4.502 -2.268 -12.410 1.00 86.25 104 ILE A C 1
ATOM 851 O O . ILE A 1 104 ? 4.014 -2.664 -11.353 1.00 86.25 104 ILE A O 1
ATOM 855 N N . LEU A 1 105 ? 4.690 -0.969 -12.667 1.00 86.06 105 LEU A N 1
ATOM 856 C CA . LEU A 1 105 ? 4.302 0.086 -11.726 1.00 86.06 105 LEU A CA 1
ATOM 857 C C . LEU A 1 105 ? 2.792 0.080 -11.449 1.00 86.06 105 LEU A C 1
ATOM 859 O O . LEU A 1 105 ? 2.395 0.211 -10.295 1.00 86.06 105 LEU A O 1
ATOM 863 N N . ASP A 1 106 ? 1.963 -0.126 -12.474 1.00 86.62 106 ASP A N 1
ATOM 864 C CA . ASP A 1 106 ? 0.505 -0.224 -12.338 1.00 86.62 106 ASP A CA 1
ATOM 865 C C . ASP A 1 106 ? 0.094 -1.440 -11.505 1.00 86.62 106 ASP A C 1
ATOM 867 O O . ASP A 1 106 ? -0.777 -1.340 -10.637 1.00 86.62 106 ASP A O 1
ATOM 871 N N . HIS A 1 107 ? 0.751 -2.580 -11.718 1.00 87.75 107 HIS A N 1
ATOM 872 C CA . HIS A 1 107 ? 0.496 -3.781 -10.934 1.00 87.75 107 HIS A CA 1
ATOM 873 C C . HIS A 1 107 ? 0.906 -3.601 -9.468 1.00 87.75 107 HIS A C 1
ATOM 875 O O . HIS A 1 107 ? 0.120 -3.909 -8.575 1.00 87.75 107 HIS A O 1
ATOM 881 N N . LEU A 1 108 ? 2.097 -3.045 -9.216 1.00 82.38 108 LEU A N 1
ATOM 882 C CA . LEU A 1 108 ? 2.570 -2.741 -7.864 1.00 82.38 108 LEU A CA 1
ATOM 883 C C . LEU A 1 108 ? 1.636 -1.759 -7.157 1.00 82.38 108 LEU A C 1
ATOM 885 O O . LEU A 1 108 ? 1.254 -1.997 -6.015 1.00 82.38 108 LEU A O 1
ATOM 889 N N . TYR A 1 109 ? 1.230 -0.690 -7.844 1.00 86.88 109 TYR A N 1
ATOM 890 C CA . TYR A 1 109 ? 0.282 0.283 -7.313 1.00 86.88 109 TYR A CA 1
ATOM 891 C C . TYR A 1 109 ? -1.046 -0.373 -6.924 1.00 86.88 109 TYR A C 1
ATOM 893 O O . TYR A 1 109 ? -1.544 -0.138 -5.826 1.00 86.88 109 TYR A O 1
ATOM 901 N N . THR A 1 110 ? -1.594 -1.218 -7.801 1.00 86.94 110 THR A N 1
ATOM 902 C CA . THR A 1 110 ? -2.854 -1.931 -7.548 1.00 86.94 110 THR A CA 1
ATOM 903 C C . THR A 1 110 ? -2.719 -2.852 -6.340 1.00 86.94 110 THR A C 1
ATOM 905 O O . THR A 1 110 ? -3.502 -2.738 -5.405 1.00 86.94 110 THR A O 1
ATOM 908 N N . ALA A 1 111 ? -1.671 -3.680 -6.293 1.00 83.44 111 ALA A N 1
ATOM 909 C CA . ALA A 1 111 ? -1.445 -4.599 -5.183 1.00 83.44 111 ALA A CA 1
ATOM 910 C C . ALA A 1 111 ? -1.315 -3.859 -3.841 1.00 83.44 111 ALA A C 1
ATOM 912 O O . ALA A 1 111 ? -1.996 -4.201 -2.875 1.00 83.44 111 ALA A O 1
ATOM 913 N N . TYR A 1 112 ? -0.485 -2.813 -3.771 1.00 81.25 112 TYR A N 1
ATOM 914 C CA . TYR A 1 112 ? -0.329 -2.036 -2.541 1.00 81.25 112 TYR A CA 1
ATOM 915 C C . TYR A 1 112 ? -1.612 -1.308 -2.136 1.00 81.25 112 TYR A C 1
ATOM 917 O O . TYR A 1 112 ? -1.904 -1.228 -0.944 1.00 81.25 112 TYR A O 1
ATOM 925 N N . ASN A 1 113 ? -2.389 -0.789 -3.091 1.00 84.31 113 ASN A N 1
ATOM 926 C CA . ASN A 1 113 ? -3.687 -0.187 -2.792 1.00 84.31 113 ASN A CA 1
ATOM 927 C C . ASN A 1 113 ? -4.699 -1.204 -2.271 1.00 84.31 113 ASN A C 1
ATOM 929 O O . ASN A 1 113 ? -5.383 -0.899 -1.300 1.00 84.31 113 ASN A O 1
ATOM 933 N N . ASP A 1 114 ? -4.784 -2.391 -2.867 1.00 83.19 114 ASP A N 1
ATOM 934 C CA . ASP A 1 114 ? -5.708 -3.436 -2.424 1.00 83.19 114 ASP A CA 1
ATOM 935 C C . ASP A 1 114 ? -5.391 -3.846 -0.980 1.00 83.19 114 ASP A C 1
ATOM 937 O O . ASP A 1 114 ? -6.277 -3.891 -0.122 1.00 83.19 114 ASP A O 1
ATOM 941 N N . TYR A 1 115 ? -4.106 -4.044 -0.661 1.00 79.31 115 TYR A N 1
ATOM 942 C CA . TYR A 1 115 ? -3.679 -4.319 0.711 1.00 79.31 115 TYR A CA 1
ATOM 943 C C . TYR A 1 115 ? -3.970 -3.157 1.661 1.00 79.31 115 TYR A C 1
ATOM 945 O O . TYR A 1 115 ? -4.428 -3.390 2.779 1.00 79.31 115 TYR A O 1
ATOM 953 N N . LEU A 1 116 ? -3.745 -1.914 1.230 1.00 78.44 116 LEU A N 1
ATOM 954 C CA . LEU A 1 116 ? -4.029 -0.726 2.031 1.00 78.44 116 LEU A CA 1
ATOM 955 C C . LEU A 1 116 ? -5.531 -0.564 2.294 1.00 78.44 116 LEU A C 1
ATOM 957 O O . LEU A 1 116 ? -5.907 -0.216 3.408 1.00 78.44 116 LEU A O 1
ATOM 961 N N . GLN A 1 117 ? -6.397 -0.863 1.324 1.00 79.69 117 GLN A N 1
ATOM 962 C CA . GLN A 1 117 ? -7.851 -0.852 1.512 1.00 79.69 117 GLN A CA 1
ATOM 963 C C . GLN A 1 117 ? -8.301 -1.928 2.501 1.00 79.69 117 GLN A C 1
ATOM 965 O O . GLN A 1 117 ? -9.100 -1.645 3.393 1.00 79.69 117 GLN A O 1
ATOM 970 N N . VAL A 1 118 ? -7.754 -3.143 2.395 1.00 76.69 118 VAL A N 1
ATOM 971 C CA . VAL A 1 118 ? -8.047 -4.232 3.338 1.00 76.69 118 VAL A CA 1
ATOM 972 C C . VAL A 1 118 ? -7.560 -3.891 4.747 1.00 76.69 118 VAL A C 1
ATOM 974 O O . VAL A 1 118 ? -8.285 -4.121 5.715 1.00 76.69 118 VAL A O 1
ATOM 977 N N . LEU A 1 119 ? -6.352 -3.337 4.877 1.00 72.75 119 LEU A N 1
ATOM 978 C CA . LEU A 1 119 ? -5.797 -2.913 6.161 1.00 72.75 119 LEU A CA 1
ATOM 979 C C . LEU A 1 119 ? -6.617 -1.770 6.761 1.00 72.75 119 LEU A C 1
ATOM 981 O O . LEU A 1 119 ? -7.068 -1.900 7.894 1.00 72.75 119 LEU A O 1
ATOM 985 N N . ASN A 1 120 ? -6.893 -0.707 6.003 1.00 72.56 120 ASN A N 1
ATOM 986 C CA . ASN A 1 120 ? -7.727 0.399 6.473 1.00 72.56 120 ASN A CA 1
ATOM 987 C C . ASN A 1 120 ? -9.116 -0.079 6.895 1.00 72.56 120 ASN A C 1
ATOM 989 O O . ASN A 1 120 ? -9.578 0.311 7.958 1.00 72.56 120 ASN A O 1
ATOM 993 N N . GLY A 1 121 ? -9.756 -0.966 6.128 1.00 70.75 121 GLY A N 1
ATOM 994 C CA . GLY A 1 121 ? -11.059 -1.522 6.495 1.00 70.75 121 GLY A CA 1
ATOM 995 C C . GLY A 1 121 ? -11.030 -2.327 7.798 1.00 70.75 121 GLY A C 1
ATOM 996 O O . GLY A 1 121 ? -11.958 -2.237 8.595 1.00 70.75 121 GLY A O 1
ATOM 997 N N . LYS A 1 122 ? -9.958 -3.088 8.051 1.00 70.06 122 LYS A N 1
ATOM 998 C CA . LYS A 1 122 ? -9.805 -3.874 9.288 1.00 70.06 122 LYS A CA 1
ATOM 999 C C . LYS A 1 122 ? -9.367 -3.042 10.491 1.00 70.06 122 LYS A C 1
ATOM 1001 O O . LYS A 1 122 ? -9.635 -3.433 11.619 1.00 70.06 122 LYS A O 1
ATOM 1006 N N . LEU A 1 123 ? -8.667 -1.935 10.265 1.00 70.62 123 LEU A N 1
ATOM 1007 C CA . LEU A 1 123 ? -8.046 -1.138 11.324 1.00 70.62 123 LEU A CA 1
ATOM 1008 C C . LEU A 1 123 ? -8.811 0.143 11.651 1.00 70.62 123 LEU A C 1
ATOM 1010 O O . LEU A 1 123 ? -8.509 0.781 12.659 1.00 70.62 123 LEU A O 1
ATOM 1014 N N . LEU A 1 124 ? -9.815 0.497 10.840 1.00 65.81 124 LEU A N 1
ATOM 1015 C CA . LEU A 1 124 ? -10.674 1.661 11.057 1.00 65.81 124 LEU A CA 1
ATOM 1016 C C . LEU A 1 124 ? -11.269 1.668 12.470 1.00 65.81 124 LEU A C 1
ATOM 1018 O O . LEU A 1 124 ? -11.276 2.706 13.129 1.00 65.81 124 LEU A O 1
ATOM 1022 N N . CYS A 1 125 ? -11.683 0.492 12.960 1.00 65.06 125 CYS A N 1
ATOM 1023 C CA . CYS A 1 125 ? -12.237 0.348 14.300 1.00 65.06 125 CYS A CA 1
ATOM 1024 C C . CYS A 1 125 ? -11.235 0.807 15.368 1.00 65.06 125 CYS A C 1
ATOM 1026 O O . CYS A 1 125 ? -11.605 1.551 16.264 1.00 65.06 125 CYS A O 1
ATOM 1028 N N . PHE A 1 126 ? -9.948 0.467 15.244 1.00 66.25 126 PHE A N 1
ATOM 1029 C CA . PHE A 1 126 ? -8.925 0.896 16.202 1.00 66.25 126 PHE A CA 1
ATOM 1030 C C . PHE A 1 126 ? -8.627 2.393 16.106 1.00 66.25 126 PHE A C 1
ATOM 1032 O O . PHE A 1 126 ? -8.363 3.018 17.129 1.00 66.25 126 PHE A O 1
ATOM 1039 N N . HIS A 1 127 ? -8.719 2.989 14.913 1.00 63.56 127 HIS A N 1
ATOM 1040 C CA . HIS A 1 127 ? -8.566 4.436 14.746 1.00 63.56 127 HIS A CA 1
ATOM 1041 C C . HIS A 1 127 ? -9.687 5.215 15.455 1.00 63.56 127 HIS A C 1
ATOM 1043 O O . HIS A 1 127 ? -9.412 6.207 16.130 1.00 63.56 127 HIS A O 1
ATOM 1049 N N . ASN A 1 128 ? -10.932 4.742 15.352 1.00 62.19 128 ASN A N 1
ATOM 1050 C CA . ASN A 1 128 ? -12.088 5.336 16.036 1.0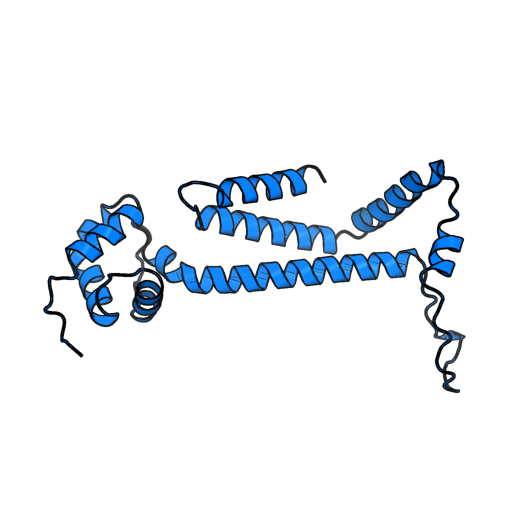0 62.19 128 ASN A CA 1
ATOM 1051 C C . ASN A 1 128 ? -12.083 5.070 17.551 1.00 62.19 128 ASN A C 1
ATOM 1053 O O . ASN A 1 128 ? -12.707 5.805 18.309 1.00 62.19 128 ASN A O 1
ATOM 1057 N N . LEU A 1 129 ? -11.374 4.026 17.986 1.00 62.12 129 LEU A N 1
ATOM 1058 C CA . LEU A 1 129 ? -11.290 3.584 19.379 1.00 62.12 129 LEU A CA 1
ATOM 1059 C C . LEU A 1 129 ? -10.043 4.072 20.119 1.00 62.12 129 LEU A C 1
ATOM 1061 O O . LEU A 1 129 ? -9.908 3.827 21.315 1.00 62.12 129 LEU A O 1
ATOM 1065 N N . THR A 1 130 ? -9.130 4.758 19.428 1.00 64.69 130 THR A N 1
ATOM 1066 C CA . THR A 1 130 ? -7.908 5.263 20.054 1.00 64.69 130 THR A CA 1
ATOM 1067 C C . THR A 1 130 ? -8.272 6.347 21.079 1.00 64.69 130 THR A C 1
ATOM 1069 O O . THR A 1 130 ? -9.029 7.266 20.737 1.00 64.69 130 THR A O 1
ATOM 1072 N N . PRO A 1 131 ? -7.722 6.293 22.307 1.00 57.22 131 PRO A N 1
ATOM 1073 C CA . PRO A 1 131 ? -7.906 7.343 23.306 1.00 57.22 131 PRO A CA 1
ATOM 1074 C C . PRO A 1 131 ? -7.622 8.730 22.707 1.00 57.22 131 PRO A C 1
ATOM 1076 O O . PRO A 1 131 ? -6.667 8.896 21.946 1.00 57.22 131 PRO A O 1
ATOM 1079 N N . ASN A 1 132 ? -8.472 9.718 23.008 1.00 57.22 132 ASN A N 1
ATOM 1080 C CA . ASN A 1 132 ? -8.496 11.076 22.425 1.00 57.22 132 ASN A CA 1
ATOM 1081 C C . ASN A 1 132 ? -9.074 11.230 20.997 1.00 57.22 132 ASN A C 1
ATOM 1083 O O . ASN A 1 132 ? -9.193 12.360 20.521 1.00 57.22 132 ASN A O 1
ATOM 1087 N N . ARG A 1 133 ? -9.454 10.147 20.298 1.00 57.38 133 ARG A N 1
ATOM 1088 C CA . ARG A 1 133 ? -10.097 10.194 18.959 1.00 57.38 133 ARG A CA 1
ATOM 1089 C C . ARG A 1 133 ? -11.486 9.550 18.897 1.00 57.38 133 ARG A C 1
ATOM 1091 O O . ARG A 1 133 ? -12.051 9.440 17.810 1.00 57.38 133 ARG A O 1
ATOM 1098 N N . ILE A 1 134 ? -12.053 9.178 20.045 1.00 60.75 134 ILE A N 1
ATOM 1099 C CA . ILE A 1 134 ? -13.386 8.571 20.162 1.00 60.75 134 ILE A CA 1
ATOM 1100 C C . ILE A 1 134 ? -14.453 9.6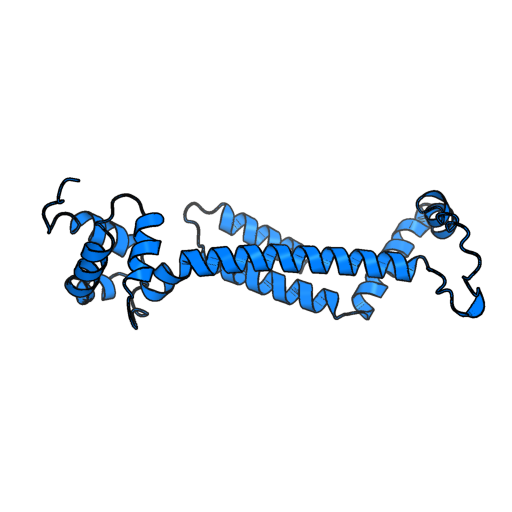22 19.838 1.00 60.75 134 ILE A C 1
ATOM 1102 O O . ILE A 1 134 ? -14.980 10.292 20.718 1.00 60.75 134 ILE A O 1
ATOM 1106 N N . GLN A 1 135 ? -14.741 9.822 18.552 1.00 57.44 135 GLN A N 1
ATOM 1107 C CA . GLN A 1 135 ? -15.743 10.803 18.122 1.00 57.44 135 GLN A CA 1
ATOM 1108 C C . GLN A 1 135 ? -17.127 10.185 17.914 1.00 57.44 135 GLN A C 1
ATOM 1110 O O . GLN A 1 135 ? -18.110 10.904 18.058 1.00 57.44 135 GLN A O 1
ATOM 1115 N N . GLN A 1 136 ? -17.212 8.878 17.635 1.00 62.28 136 GLN A N 1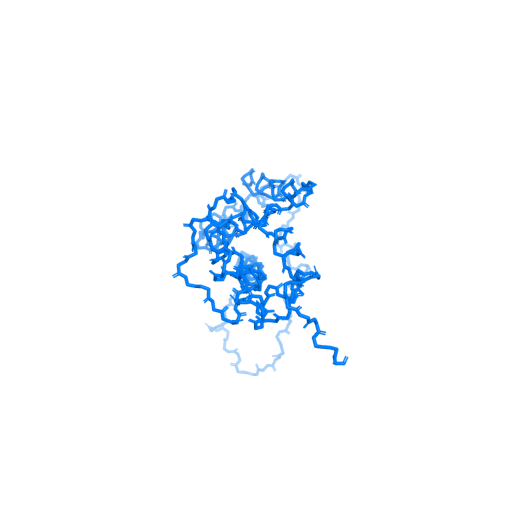
ATOM 1116 C CA . GLN A 1 136 ? -18.446 8.082 17.591 1.00 62.28 136 GLN A CA 1
ATOM 1117 C C . GLN A 1 136 ? -18.081 6.611 17.360 1.00 62.28 136 GLN A C 1
ATOM 1119 O O . GLN A 1 136 ? -17.667 6.240 16.263 1.00 62.28 136 GLN A O 1
ATOM 1124 N N . LEU A 1 137 ? -18.222 5.772 18.384 1.00 68.81 137 LEU A N 1
ATOM 1125 C CA . LEU A 1 137 ? -18.146 4.327 18.205 1.00 68.81 137 LEU A CA 1
ATOM 1126 C C . LEU A 1 137 ? -19.430 3.847 17.521 1.00 68.81 137 LEU A C 1
ATOM 1128 O O . LEU A 1 137 ? -20.521 4.268 17.902 1.00 68.81 137 LEU A O 1
ATOM 1132 N N . THR A 1 138 ? -19.324 2.968 16.526 1.00 74.00 138 THR A N 1
ATOM 1133 C CA . THR A 1 138 ? -20.489 2.289 15.941 1.00 74.00 138 THR A CA 1
ATOM 1134 C C . THR A 1 138 ? -20.510 0.812 16.323 1.00 74.00 138 THR A C 1
ATOM 1136 O O . THR A 1 138 ? -19.477 0.209 16.611 1.00 74.00 138 THR A O 1
ATOM 1139 N N . VAL A 1 139 ? -21.693 0.193 16.297 1.00 74.25 139 VAL A N 1
ATOM 1140 C CA . VAL A 1 139 ? -21.828 -1.250 16.561 1.00 74.25 139 VAL A CA 1
ATOM 1141 C C . VAL A 1 139 ? -21.021 -2.070 15.549 1.00 74.25 139 VAL A C 1
ATOM 1143 O O . VAL A 1 139 ? -20.439 -3.086 15.915 1.00 74.25 139 VAL A O 1
ATOM 1146 N N . ASP A 1 140 ? -20.929 -1.622 14.294 1.00 75.81 140 ASP A N 1
ATOM 1147 C CA . ASP A 1 140 ? -20.159 -2.317 13.259 1.00 75.81 140 ASP A CA 1
ATOM 1148 C C . ASP A 1 140 ? -18.643 -2.266 13.513 1.00 75.81 140 ASP A C 1
ATOM 1150 O O . ASP A 1 140 ? -17.960 -3.267 13.279 1.00 75.81 140 ASP A O 1
ATOM 1154 N N . ASP A 1 141 ? -18.124 -1.182 14.100 1.00 74.50 141 ASP A N 1
ATOM 1155 C CA . ASP A 1 141 ? -16.733 -1.122 14.571 1.00 74.50 141 ASP A CA 1
ATOM 1156 C C . ASP A 1 141 ? -16.471 -2.156 15.681 1.00 74.50 141 ASP A C 1
ATOM 1158 O O . ASP A 1 141 ? -15.435 -2.828 15.676 1.00 74.50 141 ASP A O 1
ATOM 1162 N N . CYS A 1 142 ? -17.431 -2.360 16.593 1.00 74.81 142 CYS A N 1
ATOM 1163 C CA . CYS A 1 142 ? -17.354 -3.399 17.626 1.00 74.81 142 CYS A CA 1
ATOM 1164 C C . CYS A 1 142 ? -17.362 -4.814 17.030 1.00 74.81 142 CYS A C 1
ATOM 1166 O O . CYS A 1 142 ? -16.623 -5.674 17.513 1.00 74.81 142 CYS A O 1
ATOM 1168 N N . LYS A 1 143 ? -18.124 -5.063 15.953 1.00 77.00 143 LYS A N 1
ATOM 1169 C CA . LYS A 1 143 ? -18.091 -6.357 15.239 1.00 77.00 143 LYS A CA 1
ATOM 1170 C C . LYS A 1 143 ? -16.723 -6.641 14.643 1.00 77.00 143 LYS A C 1
ATOM 1172 O O . LYS A 1 143 ? -16.222 -7.763 14.715 1.00 77.00 143 LYS A O 1
ATOM 1177 N N . ILE A 1 144 ? -16.122 -5.626 14.024 1.00 74.69 144 ILE A N 1
ATOM 1178 C CA . ILE A 1 144 ? -14.790 -5.741 13.432 1.00 74.69 144 ILE A CA 1
ATOM 1179 C C . ILE A 1 144 ? -13.766 -6.009 14.540 1.00 74.69 144 ILE A C 1
ATOM 1181 O O . ILE A 1 144 ? -12.960 -6.930 14.406 1.00 74.69 144 ILE A O 1
ATOM 1185 N N . MET A 1 145 ? -13.851 -5.300 15.669 1.00 74.44 145 MET A N 1
ATOM 1186 C CA . MET A 1 145 ? -12.921 -5.500 16.777 1.00 74.44 145 MET A CA 1
ATOM 1187 C C . MET A 1 145 ? -13.074 -6.873 17.446 1.00 74.44 145 MET A C 1
ATOM 1189 O O . MET A 1 145 ? -12.064 -7.528 17.694 1.00 74.44 145 MET A O 1
ATOM 1193 N N . TYR A 1 146 ? -14.303 -7.355 17.659 1.00 76.88 146 TYR A N 1
ATOM 1194 C CA . TYR A 1 146 ? -14.570 -8.704 18.177 1.00 76.88 146 TYR A CA 1
ATOM 1195 C C . TYR A 1 146 ? -13.968 -9.803 17.286 1.00 76.88 146 TYR A C 1
ATOM 1197 O O . TYR A 1 146 ? -13.425 -10.788 17.782 1.00 76.88 146 TYR A O 1
ATOM 1205 N N . LYS A 1 147 ? -14.008 -9.626 15.959 1.00 76.06 147 LYS A N 1
ATOM 1206 C CA . LYS A 1 147 ? -13.402 -10.573 15.007 1.00 76.06 147 LYS A CA 1
ATOM 1207 C C . LYS A 1 147 ? -11.874 -10.568 15.026 1.00 76.06 147 LYS A C 1
ATOM 1209 O O . LYS A 1 147 ? -11.271 -11.561 14.623 1.00 76.06 147 LYS A O 1
ATOM 1214 N N . ILE A 1 148 ? -11.253 -9.458 15.422 1.00 73.12 148 ILE A N 1
ATOM 1215 C CA . ILE A 1 148 ? -9.796 -9.279 15.384 1.00 73.12 148 ILE A CA 1
ATOM 1216 C C . ILE A 1 148 ? -9.155 -9.616 16.734 1.00 73.12 148 ILE A C 1
ATOM 1218 O O . ILE A 1 148 ? -8.094 -10.236 16.762 1.00 73.12 148 ILE A O 1
ATOM 1222 N N . VAL A 1 149 ? -9.783 -9.221 17.843 1.00 72.44 149 VAL A N 1
ATOM 1223 C CA . VAL A 1 149 ? -9.228 -9.361 19.193 1.00 72.44 149 VAL A CA 1
ATOM 1224 C C . VAL A 1 149 ? -9.909 -10.527 19.914 1.00 72.44 149 VAL A C 1
ATOM 1226 O O . VAL A 1 149 ? -11.077 -10.423 20.298 1.00 72.44 149 VAL A O 1
ATOM 1229 N N . PRO A 1 150 ? -9.199 -11.643 20.145 1.00 68.94 150 PRO A N 1
ATOM 1230 C CA . PRO A 1 150 ? -9.762 -12.766 20.877 1.00 68.94 150 PRO A CA 1
ATOM 1231 C C . PRO A 1 150 ? -10.021 -12.402 22.348 1.00 68.94 150 PRO A C 1
ATOM 1233 O O . PRO A 1 150 ? -9.267 -11.655 22.973 1.00 68.94 150 PRO A O 1
ATOM 1236 N N . GLY A 1 151 ? -11.082 -12.976 22.923 1.00 69.75 151 GLY A N 1
ATOM 1237 C CA . GLY A 1 151 ? -11.393 -12.861 24.354 1.00 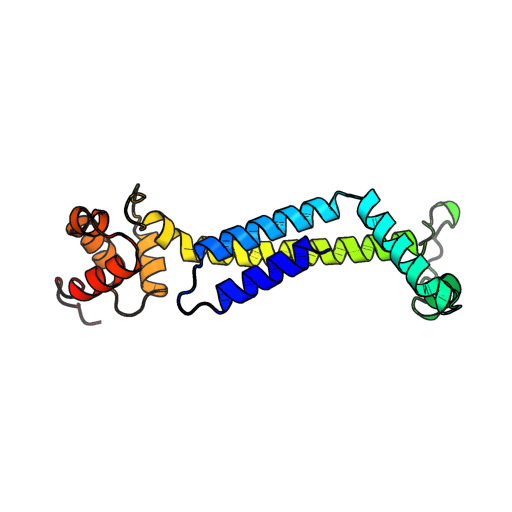69.75 151 GLY A CA 1
ATOM 1238 C C . GLY A 1 151 ? -12.253 -11.659 24.757 1.00 69.75 151 GLY A C 1
ATOM 1239 O O . GLY A 1 151 ? -12.517 -11.502 25.947 1.00 69.75 151 GLY A O 1
ATOM 1240 N N . LEU A 1 152 ? -12.714 -10.848 23.802 1.00 74.56 152 LEU A N 1
ATOM 1241 C CA . LEU A 1 152 ? -13.679 -9.776 24.055 1.00 74.56 152 LEU A CA 1
ATOM 1242 C C . LEU A 1 152 ? -15.110 -10.302 24.254 1.00 74.56 152 LEU A C 1
ATOM 1244 O O . LEU A 1 152 ? -15.466 -11.390 23.789 1.00 74.56 152 LEU A O 1
ATOM 1248 N N . SER A 1 153 ? -15.932 -9.496 24.928 1.00 70.69 153 SER A N 1
ATOM 1249 C CA . SER A 1 153 ? -17.384 -9.672 25.010 1.00 70.69 153 SER A CA 1
ATOM 1250 C C . SER A 1 153 ? -18.033 -9.617 23.624 1.00 70.69 153 SER A C 1
ATOM 1252 O O . SER A 1 153 ? -17.470 -9.060 22.682 1.00 70.69 153 SER A O 1
ATOM 1254 N N . GLY A 1 154 ? -19.226 -10.207 23.489 1.00 75.62 154 GLY A N 1
ATOM 1255 C CA . GLY A 1 154 ? -19.977 -10.185 22.229 1.00 75.62 154 GLY A CA 1
ATOM 1256 C C . GLY A 1 154 ? -20.214 -8.763 21.707 1.00 75.62 154 GLY A C 1
ATOM 1257 O O . GLY A 1 154 ? -20.221 -7.809 22.478 1.00 75.62 154 GLY A O 1
ATOM 1258 N N . GLU A 1 155 ? -20.431 -8.634 20.398 1.00 76.69 155 GLU A N 1
ATOM 1259 C CA . GLU A 1 155 ? -20.428 -7.361 19.654 1.00 76.69 155 GLU A CA 1
ATOM 1260 C C . GLU A 1 155 ? -21.299 -6.253 20.290 1.00 76.69 155 GLU A C 1
ATOM 1262 O O . GLU A 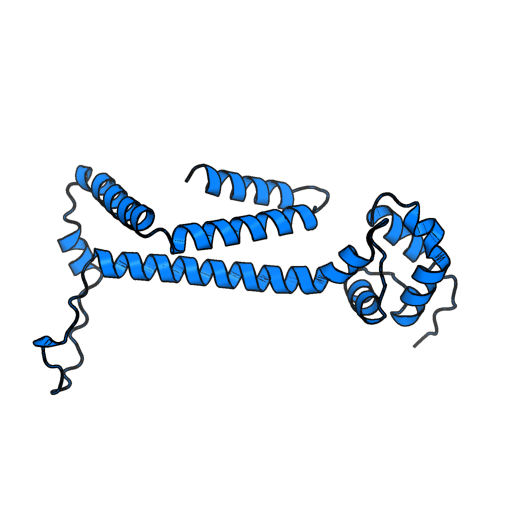1 155 ? -20.871 -5.105 20.388 1.00 76.69 155 GLU A O 1
ATOM 1267 N N . GLU A 1 156 ? -22.496 -6.602 20.772 1.00 74.38 156 GLU A N 1
ATOM 1268 C CA . GLU A 1 156 ? -23.444 -5.676 21.416 1.00 74.38 156 GLU A CA 1
ATOM 1269 C C . GLU A 1 156 ? -23.031 -5.294 22.847 1.00 74.38 156 GLU A C 1
ATOM 1271 O O . GLU A 1 156 ? -23.187 -4.146 23.260 1.00 74.38 156 GLU A O 1
ATOM 1276 N N . LEU A 1 157 ? -22.465 -6.246 23.595 1.00 76.25 157 LEU A N 1
ATOM 1277 C CA . LEU A 1 157 ? -21.977 -6.020 24.959 1.00 76.25 157 LEU A CA 1
ATOM 1278 C C . LEU A 1 157 ? -20.725 -5.146 24.945 1.00 76.25 157 LEU A C 1
ATOM 1280 O O . LEU A 1 157 ? -20.601 -4.229 25.752 1.00 76.25 157 LEU A O 1
ATOM 1284 N N . LEU A 1 158 ? -19.842 -5.375 23.974 1.00 76.44 158 LEU A N 1
ATOM 1285 C CA . LEU A 1 158 ? -18.635 -4.587 23.775 1.00 76.44 158 LEU A CA 1
ATOM 1286 C C . LEU A 1 158 ? -18.974 -3.107 23.557 1.00 76.44 158 LEU A C 1
ATOM 1288 O O . LEU A 1 158 ? -18.352 -2.244 24.166 1.00 76.44 158 LEU A O 1
ATOM 1292 N N . PHE A 1 159 ? -20.004 -2.806 22.760 1.00 78.94 159 PHE A N 1
ATOM 1293 C CA . PHE A 1 159 ? -20.475 -1.433 22.567 1.00 78.94 159 PHE A CA 1
ATOM 1294 C C . PHE A 1 159 ? -20.897 -0.775 23.892 1.00 78.94 159 PHE A C 1
ATOM 1296 O O . PHE A 1 159 ? -20.482 0.342 24.197 1.00 78.94 159 PHE A O 1
ATOM 1303 N N . THR A 1 160 ? -21.670 -1.488 24.717 1.00 75.38 160 THR A N 1
ATOM 1304 C CA . THR A 1 160 ? -22.087 -0.973 26.030 1.00 75.38 160 THR A CA 1
ATOM 1305 C C . THR A 1 160 ? -20.925 -0.821 27.010 1.00 75.38 160 THR A C 1
ATOM 1307 O O . THR A 1 160 ? -20.895 0.140 27.772 1.00 75.38 160 THR A O 1
ATOM 1310 N N . GLU A 1 161 ? -19.946 -1.726 26.978 1.00 77.56 161 GLU A N 1
ATOM 1311 C CA . GLU A 1 161 ? -18.740 -1.651 27.807 1.00 77.56 161 GLU A CA 1
ATOM 1312 C C . GLU A 1 161 ? -17.891 -0.428 27.445 1.00 77.56 161 GLU A C 1
ATOM 1314 O O . GLU A 1 161 ? -17.398 0.251 28.343 1.00 77.56 161 GLU A O 1
ATOM 1319 N N . PHE A 1 162 ? -17.776 -0.096 26.156 1.00 77.69 162 PHE A N 1
ATOM 1320 C CA . PHE A 1 162 ? -17.089 1.117 25.708 1.00 77.69 162 PHE A CA 1
ATOM 1321 C C . PHE A 1 162 ? -17.758 2.400 26.185 1.00 77.69 162 PHE A C 1
ATOM 1323 O O . PHE A 1 162 ? -17.066 3.317 26.618 1.00 77.69 162 PHE A O 1
ATOM 1330 N N . GLU A 1 163 ? -19.087 2.472 26.117 1.00 76.62 163 GLU A N 1
ATOM 1331 C CA . GLU A 1 163 ? -19.824 3.644 26.596 1.00 76.62 163 GLU A CA 1
ATOM 1332 C C . GLU A 1 163 ? -19.732 3.783 28.123 1.00 76.62 163 GLU A C 1
ATOM 1334 O O . GLU A 1 163 ? -19.554 4.887 28.631 1.00 76.62 163 GLU A O 1
ATOM 1339 N N . LEU A 1 164 ? -19.778 2.671 28.865 1.00 78.25 164 LEU A N 1
ATOM 1340 C CA . LEU A 1 164 ? -19.667 2.676 30.329 1.00 78.25 164 LEU A CA 1
ATOM 1341 C C . LEU A 1 164 ? -18.253 2.997 30.827 1.00 78.25 164 LEU A C 1
ATOM 1343 O O . LEU A 1 164 ? -18.097 3.621 31.874 1.00 78.25 164 LEU A O 1
ATOM 1347 N N . LEU A 1 165 ? -17.226 2.550 30.105 1.00 78.12 165 LEU A N 1
ATOM 1348 C CA . LEU A 1 165 ? -15.823 2.729 30.481 1.00 78.12 165 LEU A CA 1
ATOM 1349 C C . LEU A 1 165 ? -15.175 3.927 29.783 1.00 78.12 165 LEU A C 1
ATOM 1351 O O . LEU A 1 165 ? -13.963 4.092 29.913 1.00 78.12 165 LEU A O 1
ATOM 1355 N N . ARG A 1 166 ? -15.947 4.768 29.078 1.00 77.62 166 ARG A N 1
ATOM 1356 C CA . ARG A 1 166 ? -15.431 5.889 28.277 1.00 77.62 166 ARG A CA 1
ATOM 1357 C C . ARG A 1 166 ? -14.424 6.740 29.054 1.00 77.62 166 ARG A C 1
ATOM 1359 O O . ARG A 1 166 ? -13.301 6.901 28.590 1.00 77.62 166 ARG A O 1
ATOM 1366 N N . ASP A 1 167 ? -14.764 7.155 30.272 1.00 76.56 167 ASP A N 1
ATOM 1367 C CA . ASP A 1 167 ? -13.891 7.981 31.121 1.00 76.56 167 ASP A CA 1
ATOM 1368 C C . ASP A 1 167 ? -12.560 7.289 31.474 1.00 76.56 167 ASP A C 1
ATOM 1370 O O . ASP A 1 167 ? -11.521 7.934 31.597 1.00 76.56 167 ASP A O 1
ATOM 1374 N N . SER A 1 168 ? -12.570 5.962 31.634 1.00 74.81 168 SER A N 1
ATOM 1375 C CA . SER A 1 168 ? -11.364 5.168 31.926 1.00 74.81 168 SER A CA 1
ATOM 1376 C C . SER A 1 168 ? -10.537 4.890 30.668 1.00 74.81 168 SER A C 1
ATOM 1378 O O . SER A 1 168 ? -9.313 4.791 30.733 1.00 74.81 168 SER A O 1
ATOM 1380 N N . ILE A 1 169 ? -11.198 4.768 29.516 1.00 75.56 169 ILE A N 1
ATOM 1381 C CA . ILE A 1 169 ? -10.571 4.559 28.208 1.00 75.56 169 ILE A CA 1
ATOM 1382 C C . ILE A 1 169 ? -9.900 5.850 27.729 1.00 75.56 169 ILE A C 1
ATOM 1384 O O . ILE A 1 169 ? -8.793 5.793 27.202 1.00 75.56 169 ILE A O 1
ATOM 1388 N N . GLU A 1 170 ? -10.509 7.013 27.963 1.00 74.06 170 GLU A N 1
ATOM 1389 C CA . GLU A 1 170 ? -9.913 8.321 27.653 1.00 74.06 170 GLU A CA 1
ATOM 1390 C C . GLU A 1 170 ? -8.638 8.598 28.463 1.00 74.06 170 GLU A C 1
ATOM 1392 O O . GLU A 1 170 ? -7.732 9.270 27.976 1.00 74.06 170 GLU A O 1
ATOM 1397 N N . GLN A 1 171 ? -8.527 8.031 29.668 1.00 75.94 171 GLN A N 1
ATOM 1398 C CA . GLN A 1 171 ? -7.322 8.111 30.502 1.00 75.94 171 GLN A CA 1
ATOM 1399 C C . GLN A 1 171 ? -6.213 7.138 30.069 1.00 75.94 171 GLN A C 1
ATOM 1401 O O . GLN A 1 171 ? -5.090 7.224 30.569 1.00 75.94 171 GLN A O 1
ATOM 1406 N N . CYS A 1 172 ? -6.498 6.201 29.161 1.00 70.44 172 CYS A N 1
ATOM 1407 C CA . CYS A 1 172 ? -5.493 5.276 28.652 1.00 70.44 172 CYS A CA 1
ATOM 1408 C C . CYS A 1 172 ? -4.600 5.967 27.615 1.00 70.44 172 CYS A C 1
ATOM 1410 O O . CYS A 1 172 ? -5.077 6.663 26.728 1.00 70.44 172 CYS A O 1
ATOM 1412 N N . GLU A 1 173 ? -3.292 5.717 27.663 1.00 68.38 173 GLU A N 1
ATOM 1413 C CA . GLU A 1 173 ? -2.359 6.289 26.679 1.00 68.38 173 GLU A CA 1
ATOM 1414 C C . GLU A 1 173 ? -2.499 5.664 25.279 1.00 68.38 173 GLU A C 1
ATOM 1416 O O . GLU A 1 173 ? -2.250 6.323 24.271 1.00 68.38 173 GLU A O 1
ATOM 1421 N N . ASN A 1 174 ? -2.874 4.383 25.195 1.00 68.75 174 ASN A N 1
ATOM 1422 C CA . ASN A 1 174 ? -2.924 3.628 23.942 1.00 68.75 174 ASN A CA 1
ATOM 1423 C C . ASN A 1 174 ? -3.879 2.419 24.021 1.00 68.75 174 ASN A C 1
ATOM 1425 O O . ASN A 1 174 ? -4.316 2.012 25.100 1.00 68.75 174 ASN A O 1
ATOM 1429 N N . MET A 1 175 ? -4.167 1.804 22.866 1.00 68.75 175 MET A N 1
ATOM 1430 C CA . MET A 1 175 ? -5.037 0.620 22.777 1.00 68.75 175 MET A CA 1
ATOM 1431 C C . MET A 1 175 ? -4.491 -0.620 23.499 1.00 68.75 175 MET A C 1
ATOM 1433 O O . MET A 1 175 ? -5.285 -1.470 23.901 1.00 68.75 175 MET A O 1
ATOM 1437 N N . ASN A 1 176 ? -3.176 -0.714 23.729 1.00 71.06 176 ASN A N 1
ATOM 1438 C CA . ASN A 1 176 ? -2.585 -1.817 24.496 1.00 71.06 176 ASN A CA 1
ATOM 1439 C C . ASN A 1 176 ? -3.034 -1.802 25.963 1.00 71.06 176 ASN A C 1
ATOM 1441 O O . ASN A 1 176 ? -3.051 -2.854 26.591 1.00 71.06 176 ASN A O 1
ATOM 1445 N N . ASN A 1 177 ? -3.454 -0.646 26.486 1.00 73.06 177 ASN A N 1
ATOM 1446 C CA . ASN A 1 177 ? -4.036 -0.517 27.824 1.00 73.06 177 ASN A CA 1
ATOM 1447 C C . ASN A 1 177 ? -5.567 -0.669 27.814 1.00 73.06 177 ASN A C 1
ATOM 1449 O O . ASN A 1 177 ? -6.147 -1.186 28.770 1.00 73.06 177 ASN A O 1
ATOM 1453 N N . VAL A 1 178 ? -6.219 -0.289 26.709 1.00 73.00 178 VAL A N 1
ATOM 1454 C CA . VAL A 1 178 ? -7.677 -0.404 26.536 1.00 73.00 178 VAL A CA 1
ATOM 1455 C C . VAL A 1 178 ? -8.117 -1.864 26.392 1.00 73.00 178 VAL A C 1
ATOM 1457 O O . VAL A 1 178 ? -9.086 -2.277 27.025 1.00 73.00 178 VAL A O 1
ATOM 1460 N N . VAL A 1 179 ? -7.407 -2.676 25.601 1.00 73.44 179 VAL A N 1
ATOM 1461 C CA . VAL A 1 179 ? -7.790 -4.080 25.354 1.00 73.44 179 VAL A CA 1
ATOM 1462 C C . VAL A 1 179 ? -7.810 -4.923 26.642 1.00 73.44 179 VAL A C 1
ATOM 1464 O O . VAL A 1 179 ? -8.825 -5.578 26.889 1.00 73.44 179 VAL A O 1
ATOM 1467 N N . PRO A 1 180 ? -6.782 -4.893 27.514 1.00 74.81 180 PRO A N 1
ATOM 1468 C CA . PRO A 1 180 ? -6.815 -5.601 28.793 1.00 74.81 180 PRO A CA 1
ATOM 1469 C C . PRO A 1 180 ? -7.895 -5.081 29.743 1.00 74.81 180 PRO A C 1
ATOM 1471 O O . PRO A 1 180 ? -8.475 -5.863 30.496 1.00 74.81 180 PRO A O 1
ATOM 1474 N N . LEU A 1 181 ? -8.182 -3.775 29.714 1.00 75.88 181 LEU A N 1
ATOM 1475 C CA . LEU A 1 181 ? -9.249 -3.172 30.511 1.00 75.88 181 LEU A CA 1
ATOM 1476 C C . LEU A 1 181 ? -10.612 -3.741 30.090 1.00 75.88 181 LEU A C 1
ATOM 1478 O O . LEU A 1 181 ? -11.346 -4.258 30.930 1.00 75.88 181 LEU A O 1
ATOM 1482 N N . LEU A 1 182 ? -10.897 -3.768 28.788 1.00 75.00 182 LEU A N 1
ATOM 1483 C CA . LEU A 1 182 ? -12.111 -4.379 28.244 1.00 75.00 182 LEU A CA 1
ATOM 1484 C C . LEU A 1 182 ? -12.181 -5.882 28.521 1.00 75.00 182 LEU A C 1
ATOM 1486 O O . LEU A 1 182 ? -13.224 -6.375 28.922 1.00 75.00 182 LEU A O 1
ATOM 1490 N N . GLN A 1 183 ? -11.079 -6.622 28.395 1.00 73.44 183 GLN A N 1
ATOM 1491 C CA . GLN A 1 183 ? -11.053 -8.053 28.729 1.00 73.44 183 GLN A CA 1
ATOM 1492 C C . GLN A 1 183 ? -11.321 -8.311 30.220 1.00 73.44 183 GLN A C 1
ATOM 1494 O O . GLN A 1 183 ? -12.013 -9.265 30.569 1.00 73.44 183 GLN A O 1
ATOM 1499 N N . LYS A 1 184 ? -10.810 -7.452 31.110 1.00 74.25 184 LYS A N 1
ATOM 1500 C CA . LYS A 1 184 ? -11.028 -7.554 32.560 1.00 74.25 184 LYS A CA 1
ATOM 1501 C C . LYS A 1 184 ? -12.480 -7.270 32.944 1.00 74.25 184 LYS A C 1
ATOM 1503 O O . LYS A 1 184 ? -13.013 -7.923 33.841 1.00 74.25 184 LYS A O 1
ATOM 1508 N N . PHE A 1 185 ? -13.109 -6.306 32.276 1.00 70.25 185 PHE A N 1
ATOM 1509 C CA . PHE A 1 185 ? -14.493 -5.905 32.526 1.00 70.25 185 PHE A CA 1
ATOM 1510 C C . PHE A 1 185 ? -15.518 -6.638 31.649 1.00 70.25 185 PHE A C 1
ATOM 1512 O O . PHE A 1 185 ? -16.702 -6.615 31.974 1.00 70.25 185 PHE A O 1
ATOM 1519 N N . GLY A 1 186 ? -15.075 -7.408 30.651 1.00 59.06 186 GLY A N 1
ATOM 1520 C CA . GLY A 1 186 ? -15.897 -8.242 29.762 1.00 59.06 186 GLY A CA 1
ATOM 1521 C C . GLY A 1 186 ? -16.608 -9.427 30.434 1.00 59.06 186 GLY A C 1
ATOM 1522 O O . GLY A 1 186 ? -17.157 -10.324 29.791 1.00 59.06 186 GLY A O 1
ATOM 1523 N N . HIS A 1 187 ? -16.568 -9.458 31.764 1.00 55.53 187 HIS A N 1
ATOM 1524 C CA . HIS A 1 187 ? -17.276 -10.386 32.635 1.00 55.53 187 HIS A CA 1
ATOM 1525 C C . HIS A 1 187 ? -18.371 -9.698 33.468 1.00 55.53 187 HIS A C 1
ATOM 1527 O O . HIS A 1 187 ? -19.005 -10.362 34.285 1.00 55.53 187 HIS A O 1
ATOM 1533 N N . LEU A 1 188 ? -18.596 -8.388 33.290 1.00 51.94 188 LEU A N 1
ATOM 1534 C CA . LEU A 1 188 ? -19.625 -7.631 34.016 1.00 51.94 188 LEU A CA 1
ATOM 1535 C C . LEU A 1 188 ? -21.044 -8.111 33.693 1.00 51.94 188 LEU A C 1
ATOM 1537 O O . LEU A 1 188 ? -21.923 -8.028 34.549 1.00 51.94 188 LEU A O 1
ATOM 1541 N N . TYR A 1 189 ? -21.257 -8.655 32.494 1.00 46.41 189 TYR A N 1
ATOM 1542 C CA . TYR A 1 189 ? -22.514 -9.284 32.107 1.00 46.41 189 TYR A CA 1
ATOM 1543 C C . TYR A 1 189 ? -22.347 -10.806 32.011 1.00 46.41 189 TYR A C 1
ATOM 1545 O O . TYR A 1 189 ? -21.358 -11.284 31.444 1.00 46.41 189 TYR A O 1
ATOM 1553 N N . PRO A 1 190 ? -23.291 -11.601 32.554 1.00 44.44 190 PRO A N 1
ATOM 1554 C CA . PRO A 1 190 ? -23.230 -13.051 32.449 1.00 44.44 190 PRO A CA 1
ATOM 1555 C C . PRO A 1 190 ? -23.223 -13.442 30.971 1.00 44.44 190 PRO A C 1
ATOM 1557 O O . PRO A 1 190 ? -24.103 -13.046 30.206 1.00 44.44 190 PRO A O 1
ATOM 1560 N N . ARG A 1 191 ? -22.217 -14.226 30.566 1.00 47.44 191 ARG A N 1
ATOM 1561 C CA . ARG A 1 191 ? -22.158 -14.798 29.219 1.00 47.44 191 ARG A CA 1
ATOM 1562 C C . ARG A 1 191 ? -23.413 -15.640 29.028 1.00 47.44 191 ARG A C 1
ATOM 1564 O O . ARG A 1 191 ? -23.547 -16.687 29.659 1.00 47.44 191 ARG A O 1
ATOM 1571 N N . VAL A 1 192 ? -24.334 -15.180 28.185 1.00 42.78 192 VAL A N 1
ATOM 1572 C CA . VAL A 1 192 ? -25.462 -16.007 27.762 1.00 42.78 192 VAL A CA 1
ATOM 1573 C C . VAL A 1 192 ? -24.852 -17.140 26.949 1.00 42.78 192 VAL A C 1
ATOM 1575 O O . VAL A 1 192 ? -24.399 -16.931 25.824 1.00 42.78 192 VAL A O 1
ATOM 1578 N N . ALA A 1 193 ? -24.749 -18.313 27.570 1.00 38.94 193 ALA A N 1
ATOM 1579 C CA . ALA A 1 193 ? -24.325 -19.527 26.899 1.00 38.94 193 ALA A CA 1
ATOM 1580 C C . ALA A 1 193 ? -25.249 -19.741 25.691 1.00 38.94 193 ALA A C 1
ATOM 1582 O O . ALA A 1 193 ? -26.465 -19.848 25.854 1.00 38.94 193 ALA A O 1
ATOM 1583 N N . ARG A 1 194 ? -24.670 -19.733 24.491 1.00 35.62 194 ARG A N 1
ATOM 1584 C CA . ARG A 1 194 ? -25.285 -20.332 23.309 1.00 35.62 194 ARG A CA 1
ATOM 1585 C C . ARG A 1 194 ? -24.706 -21.721 23.132 1.00 35.62 194 ARG A C 1
ATOM 1587 O O . ARG A 1 194 ? -23.468 -21.839 23.280 1.00 35.62 194 ARG A O 1
#

Foldseek 3Di:
DVVVVVLVVVLVVLVPDPDNPLVVNLVSLVVVLVVLVVCLPCPVVLVVVVVVVVVVCVVVVDDPQVVCCVVVVPPPPPDDPPDDVVPDDDDDPSNVVNVVSSVVSVVSSVVSVVVSVVSCVLCVLQQCQWQPNVPDHDLVSLVSVPVVDPQAAPSVVLVVLCVVCVVVSNVDNGVVVVNVVRNVCRPVDPPPDD

Radius of gyration: 27.1 Å; chains: 1; bounding box: 57×32×79 Å

pLDDT: mean 70.68, std 11.81, range [35.62, 87.75]

Sequence (194 aa):
MVNVTRTTNSLTIHLQATELDILSSLEVITNANKLIQKMRNDDEALNNILLVAEAVVEPFNIDIDQEFNRLYRVRQRSRRIDENPSTAVQLTRETFYLKLFRQILDHLYTAYNDYLQVLNGKLLCFHNLTPNRIQQLTVDDCKIMYKIVPGLSGEELLFTEFELLRDSIEQCENMNNVVPLLQKFGHLYPRVAR